Protein AF-0000000077071731 (afdb_homodimer)

InterPro domains:
  IPR011989 Armadillo-like helical [G3DSA:1.25.10.10] (1-127)
  IPR040017 Exportin-T [PTHR15952] (3-123)
  IPR045546 Exportin-T, C-terminal domain [PF19282] (3-121)

Secondary structure (DSSP, 8-state):
-HHHHHHHHHHHHHHHH-S-HHHHHHHHHHHHHHHHHHHHS-TT---HHHHHHHHHIIIIIHHHHHHGGGSTT--TTSHHHHHHHHHHHHHHHHHHHHHTHHHHHHIIIIIHHHTTS-HHHHHHHHH--/-HHHHHHHHHHHHHHHH-S-HHHHHHHHHHHHHHHHHHHHS-TT---HHHHHHHHHIIIIIHHHHHHGGGSTT--TTSHHHHHHHHHHHHHHHHHHHHHTHHHHHHIIIIIHHHHT--HHHHHHHHH--

Solvent-accessible surface area (backbone atoms only — not comparable to full-atom values)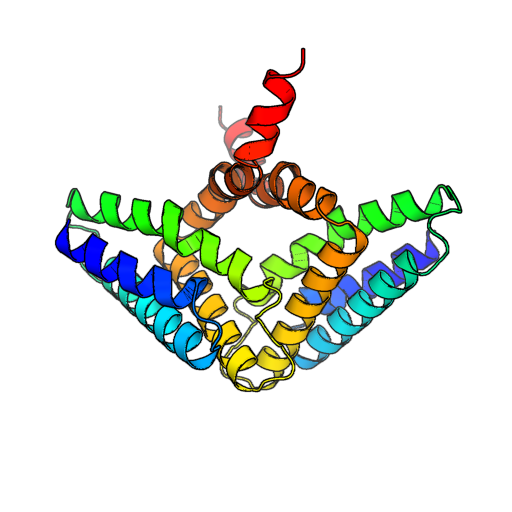: 13716 Å² total; per-residue (Å²): 110,69,64,57,48,51,56,50,46,53,38,52,44,39,38,62,67,49,71,47,40,61,56,22,25,55,27,35,44,52,50,32,52,52,55,55,53,57,56,66,44,67,73,77,61,76,51,74,64,58,55,54,50,52,47,43,40,62,70,55,53,51,55,46,64,63,47,40,70,62,34,89,68,49,47,82,88,39,73,47,34,42,57,23,50,50,28,43,44,51,30,52,43,46,48,36,67,67,46,37,68,58,39,54,37,42,45,10,66,50,47,33,38,55,72,36,56,46,74,60,55,64,50,49,67,62,52,79,105,110,69,66,57,48,51,54,49,47,53,38,52,44,39,38,65,67,48,72,45,39,61,57,22,24,54,26,35,44,51,50,32,52,52,54,55,52,58,57,64,44,66,71,77,62,78,51,74,64,57,54,54,49,51,47,42,40,61,70,54,53,51,54,46,62,65,48,41,68,62,34,89,66,50,46,82,88,40,74,46,33,43,57,23,51,51,28,43,45,51,31,51,41,46,47,37,68,69,46,36,69,58,39,50,37,42,44,8,69,49,46,29,41,57,71,36,57,46,74,59,56,65,51,50,68,63,51,79,107

Sequence (258 aa):
MEQVNSVLGSIVEGASASPDPSVKRICFMSLKKLVEGWSGQNVLLDYPSTSGFIDYVYKEILPICFIVPLQPTFDLNEGQAYLCLGEIVSLLKELVTQRGEEFLLYLQSQYLPSLMIPTDIGQVLIIDSMEQVNSVLGSIVEGASASPDPSVKRICFMSLKKLVEGWSGQNVLLDYPSTSGFIDYVYKEILPICFIVPLQPTFDLNEGQAYLCLGEIVSLLKELVTQRGEEFLLYLQSQYLPSLMIPTDIGQVLIIDS

Nearest PDB structures (foldseek):
  8e12-assembly1_B  TM=7.104E-01  e=1.042E+00  synthetic construct
  8e0o-assembly1_C  TM=6.399E-01  e=9.073E+00  synthetic construct
  6xns-assembly1_B  TM=5.449E-01  e=6.326E+00  synthetic construct
  6xr2-assembly1_C  TM=4.307E-01  e=9.552E+00  synthetic construct
  6xns-assembly1_B  TM=5.426E-01  e=7.796E+00  synthetic construct

Structure (mmCIF, N/CA/C/O backbone):
data_AF-0000000077071731-model_v1
#
loop_
_entity.id
_entity.type
_entity.pdbx_description
1 polymer Exportin-T
#
loop_
_atom_site.group_PDB
_atom_site.id
_atom_site.type_symbol
_atom_site.label_atom_id
_atom_site.label_alt_id
_atom_site.label_comp_id
_atom_site.label_asym_id
_atom_site.label_entit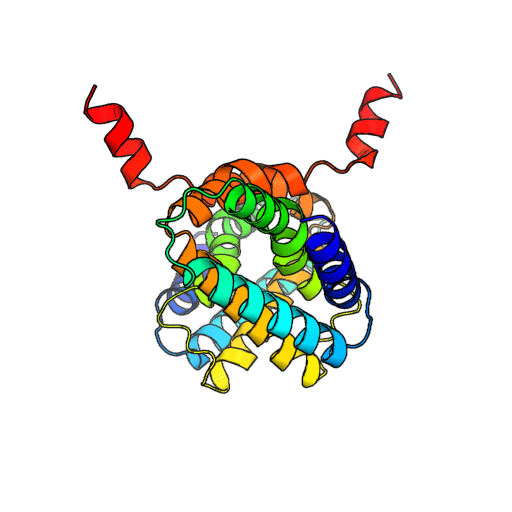y_id
_atom_site.label_seq_id
_atom_site.pdbx_PDB_ins_code
_atom_site.Cartn_x
_atom_site.Cartn_y
_atom_site.Cartn_z
_atom_site.occupancy
_atom_site.B_iso_or_equiv
_atom_site.auth_seq_id
_atom_site.auth_comp_id
_atom_site.auth_asym_id
_atom_site.auth_atom_id
_atom_site.pdbx_PDB_model_num
ATOM 1 N N . MET A 1 1 ? 10.875 27.547 4.477 1 58.56 1 MET A N 1
ATOM 2 C CA . MET A 1 1 ? 10.477 26.406 3.66 1 58.56 1 MET A CA 1
ATOM 3 C C . MET A 1 1 ? 11.664 25.5 3.375 1 58.56 1 MET A C 1
ATOM 5 O O . MET A 1 1 ? 11.547 24.266 3.443 1 58.56 1 MET A O 1
ATOM 9 N N . GLU A 1 2 ? 12.867 26.125 3.199 1 69.5 2 GLU A N 1
ATOM 10 C CA . GLU A 1 2 ? 14.07 25.375 2.869 1 69.5 2 GLU A CA 1
ATOM 11 C C . GLU A 1 2 ? 14.5 24.484 4.031 1 69.5 2 GLU A C 1
ATOM 13 O O . GLU A 1 2 ? 14.898 23.328 3.824 1 69.5 2 GLU A O 1
ATOM 18 N N . GLN A 1 3 ? 14.398 25.031 5.238 1 77 3 GLN A N 1
ATOM 19 C CA . GLN A 1 3 ? 14.797 24.25 6.395 1 77 3 GLN A CA 1
ATOM 20 C C . GLN A 1 3 ? 13.844 23.062 6.609 1 77 3 GLN A C 1
ATOM 22 O O . GLN A 1 3 ? 14.281 21.969 6.945 1 77 3 GLN A O 1
ATOM 27 N N . VAL A 1 4 ? 12.648 23.359 6.355 1 78.5 4 VAL A N 1
ATOM 28 C CA . VAL A 1 4 ? 11.648 22.312 6.504 1 78.5 4 VAL A CA 1
ATOM 29 C C . VAL A 1 4 ? 11.914 21.203 5.492 1 78.5 4 VAL A C 1
ATOM 31 O O . VAL A 1 4 ? 11.844 20.016 5.824 1 78.5 4 VAL A O 1
ATOM 34 N N . ASN A 1 5 ? 12.414 21.562 4.371 1 84 5 ASN A N 1
ATOM 35 C CA . ASN A 1 5 ? 12.695 20.594 3.314 1 84 5 ASN A CA 1
ATOM 36 C C . ASN A 1 5 ? 13.898 19.719 3.656 1 84 5 ASN A C 1
ATOM 38 O O . ASN A 1 5 ? 13.945 18.547 3.295 1 84 5 ASN A O 1
ATOM 42 N N . SER A 1 6 ? 14.836 20.453 4.316 1 87.81 6 SER A N 1
ATOM 43 C CA . SER A 1 6 ? 16 19.672 4.723 1 87.81 6 SER A CA 1
ATOM 44 C C . SER A 1 6 ? 15.641 18.625 5.754 1 87.81 6 SER A C 1
ATOM 46 O O . SER A 1 6 ? 16.109 17.484 5.68 1 87.81 6 SER A O 1
ATOM 48 N N . VAL A 1 7 ? 14.867 18.984 6.711 1 88.69 7 VAL A N 1
ATOM 49 C CA . VAL A 1 7 ? 14.43 18.062 7.746 1 88.69 7 VAL A CA 1
ATOM 50 C C . VAL A 1 7 ? 13.609 16.938 7.117 1 88.69 7 VAL A C 1
ATOM 52 O O . VAL A 1 7 ? 13.859 15.758 7.379 1 88.69 7 VAL A O 1
ATOM 55 N N . LEU A 1 8 ? 12.734 17.312 6.25 1 92.38 8 LEU A N 1
ATOM 56 C CA . LEU A 1 8 ? 11.906 16.344 5.555 1 92.38 8 LEU A CA 1
ATOM 57 C C . LEU A 1 8 ? 12.766 15.398 4.711 1 92.38 8 LEU A C 1
ATOM 59 O O . LEU A 1 8 ? 12.492 14.203 4.641 1 92.38 8 LEU A O 1
ATOM 63 N N . GLY A 1 9 ? 13.742 15.969 4.145 1 94.25 9 GLY A N 1
ATOM 64 C CA . GLY A 1 9 ? 14.664 15.18 3.354 1 94.25 9 GLY A CA 1
ATOM 65 C C . GLY A 1 9 ? 15.352 14.094 4.156 1 94.25 9 GLY A C 1
ATOM 66 O O . GLY A 1 9 ? 15.492 12.961 3.688 1 94.25 9 GLY A O 1
ATOM 67 N N . SER A 1 10 ? 15.789 14.469 5.305 1 94.25 10 SER A N 1
ATOM 68 C CA . SER A 1 10 ? 16.453 13.5 6.176 1 94.25 10 SER A CA 1
ATOM 69 C C . SER A 1 10 ? 15.492 12.398 6.613 1 94.25 10 SER A C 1
ATOM 71 O O . SER A 1 10 ? 15.859 11.227 6.672 1 94.25 10 SER A O 1
ATOM 73 N N . ILE A 1 11 ? 14.289 12.719 6.93 1 96.56 11 ILE A N 1
ATOM 74 C CA . ILE A 1 11 ? 13.289 11.75 7.355 1 96.56 11 ILE A CA 1
ATOM 75 C C . ILE A 1 11 ? 12.969 10.789 6.207 1 96.56 11 ILE A C 1
ATOM 77 O O . ILE A 1 11 ? 12.922 9.578 6.402 1 96.56 11 ILE A O 1
ATOM 81 N N . VAL A 1 12 ? 12.789 11.352 5.023 1 96.12 12 VAL A N 1
ATOM 82 C CA . VAL A 1 12 ? 12.5 10.562 3.834 1 96.12 12 VAL A CA 1
ATOM 83 C C . VAL A 1 12 ? 13.664 9.625 3.541 1 96.12 12 VAL A C 1
ATOM 85 O O . VAL A 1 12 ? 13.461 8.453 3.205 1 96.12 12 VAL A O 1
ATOM 88 N N . GLU A 1 13 ? 14.859 10.094 3.74 1 95.31 13 GLU A N 1
ATOM 89 C CA . GLU A 1 13 ? 16.047 9.258 3.557 1 95.31 13 GLU A CA 1
ATOM 90 C C . GLU A 1 13 ? 16.062 8.102 4.547 1 95.31 13 GLU A C 1
ATOM 92 O O . GLU A 1 13 ? 16.359 6.965 4.172 1 95.31 13 GLU A O 1
ATOM 97 N N . GLY A 1 14 ? 15.805 8.328 5.684 1 96.25 14 GLY A N 1
ATOM 98 C CA . GLY A 1 14 ? 15.734 7.277 6.691 1 96.25 14 GLY A CA 1
ATOM 99 C C . GLY A 1 14 ? 14.664 6.242 6.395 1 96.25 14 GLY A C 1
ATOM 100 O O . GLY A 1 14 ? 14.906 5.039 6.547 1 96.25 14 GLY A O 1
ATOM 101 N N . ALA A 1 15 ? 13.531 6.676 5.914 1 96.44 15 ALA A N 1
ATOM 102 C CA . ALA A 1 15 ? 12.398 5.809 5.605 1 96.44 15 ALA A CA 1
ATOM 103 C C . ALA A 1 15 ? 12.695 4.93 4.395 1 96.44 15 ALA A C 1
ATOM 105 O O . ALA A 1 15 ? 12.281 3.768 4.344 1 96.44 15 ALA A O 1
ATOM 106 N N . SER A 1 16 ? 13.422 5.402 3.469 1 93.69 16 SER A N 1
ATOM 107 C CA . SER A 1 16 ? 13.594 4.711 2.193 1 93.69 16 SER A CA 1
ATOM 108 C C . SER A 1 16 ? 14.922 3.967 2.141 1 93.69 16 SER A C 1
ATOM 110 O O . SER A 1 16 ? 15.023 2.904 1.521 1 93.69 16 SER A O 1
ATOM 112 N N . ALA A 1 17 ? 15.922 4.488 2.801 1 93.12 17 ALA A N 1
ATOM 113 C CA . ALA A 1 17 ? 17.266 3.963 2.574 1 93.12 17 ALA A CA 1
ATOM 114 C C . ALA A 1 17 ? 17.719 3.088 3.74 1 93.12 17 ALA A C 1
ATOM 116 O O . ALA A 1 17 ? 18.609 2.254 3.59 1 93.12 17 ALA A O 1
ATOM 117 N N . SER A 1 18 ? 17.125 3.215 4.828 1 95.5 18 SER A N 1
ATOM 118 C CA . SER A 1 18 ? 17.547 2.418 5.98 1 95.5 18 SER A CA 1
ATOM 119 C C . SER A 1 18 ? 17.156 0.954 5.805 1 95.5 18 SER A C 1
ATOM 121 O O . SER A 1 18 ? 16.031 0.646 5.387 1 95.5 18 SER A O 1
ATOM 123 N N . PRO A 1 19 ? 18.078 0.026 6.148 1 92.25 19 PRO A N 1
ATOM 124 C CA . PRO A 1 19 ? 17.719 -1.395 6.133 1 92.25 19 PRO A CA 1
ATOM 125 C C . PRO A 1 19 ? 16.969 -1.83 7.395 1 92.25 19 PRO A C 1
ATOM 127 O O . PRO A 1 19 ? 16.406 -2.92 7.434 1 92.25 19 PRO A O 1
ATOM 130 N N . ASP A 1 20 ? 16.953 -1.094 8.359 1 94.75 20 ASP A N 1
ATOM 131 C CA . ASP A 1 20 ? 16.344 -1.411 9.648 1 94.75 20 ASP A CA 1
ATOM 132 C C . ASP A 1 20 ? 14.883 -0.959 9.703 1 94.75 20 ASP A C 1
ATOM 134 O O . ASP A 1 20 ? 14.602 0.24 9.711 1 94.75 20 ASP A O 1
ATOM 138 N N . PRO A 1 21 ? 14 -1.939 9.844 1 94.88 21 PRO A N 1
ATOM 139 C CA . PRO A 1 21 ? 12.578 -1.587 9.852 1 94.88 21 PRO A CA 1
ATOM 140 C C . PRO A 1 21 ? 12.195 -0.728 11.055 1 94.88 21 PRO A C 1
ATOM 142 O O . PRO A 1 21 ? 11.219 0.02 11 1 94.88 21 PRO A O 1
ATOM 145 N N . SER A 1 22 ? 12.938 -0.818 12.117 1 95.94 22 SER A N 1
ATOM 146 C CA . SER A 1 22 ? 12.648 0.016 13.281 1 95.94 22 SER A CA 1
ATOM 147 C C . SER A 1 22 ? 12.883 1.491 12.977 1 95.94 22 SER A C 1
ATOM 149 O O . SER A 1 22 ? 12.125 2.352 13.43 1 95.94 22 SER A O 1
ATOM 151 N N . VAL A 1 23 ? 14.008 1.76 12.266 1 95.5 23 VAL A N 1
ATOM 152 C CA . VAL A 1 23 ? 14.32 3.129 11.867 1 95.5 23 VAL A CA 1
ATOM 153 C C . VAL A 1 23 ? 13.258 3.635 10.891 1 95.5 23 VAL A C 1
ATOM 155 O O . VAL A 1 23 ? 12.766 4.758 11.023 1 95.5 23 VAL A O 1
ATOM 158 N N . LYS A 1 24 ? 12.836 2.781 9.922 1 97.12 24 LYS A N 1
ATOM 159 C CA . LYS A 1 24 ? 11.797 3.148 8.969 1 97.12 24 LYS A CA 1
ATOM 160 C C . LYS A 1 24 ? 10.484 3.482 9.68 1 97.12 24 LYS A C 1
ATOM 162 O O . LYS A 1 24 ? 9.836 4.48 9.367 1 97.12 24 LYS A O 1
ATOM 167 N N . ARG A 1 25 ? 10.219 2.689 10.633 1 96.75 25 ARG A N 1
ATOM 168 C CA . ARG A 1 25 ? 8.984 2.891 11.391 1 96.75 25 ARG A CA 1
ATOM 169 C C . ARG A 1 25 ? 8.938 4.285 12.008 1 96.75 25 ARG A C 1
ATOM 171 O O . ARG A 1 25 ? 7.941 4.992 11.883 1 96.75 25 ARG A O 1
ATOM 178 N N . ILE A 1 26 ? 10 4.699 12.68 1 97.56 26 ILE A N 1
ATOM 179 C CA . ILE A 1 26 ? 10.055 5.988 13.367 1 97.56 26 ILE A CA 1
ATOM 180 C C . ILE A 1 26 ? 9.977 7.121 12.352 1 97.56 26 ILE A C 1
ATOM 182 O O . ILE A 1 26 ? 9.344 8.148 12.602 1 97.56 26 ILE A O 1
ATOM 186 N N . CYS A 1 27 ? 10.586 6.879 11.18 1 97.5 27 CYS A N 1
ATOM 187 C CA . CYS A 1 27 ? 10.547 7.891 10.133 1 97.5 27 CYS A CA 1
ATOM 188 C C . CYS A 1 27 ? 9.133 8.047 9.586 1 97.5 27 CYS A C 1
ATOM 190 O O . CYS A 1 27 ? 8.633 9.172 9.445 1 97.5 27 CYS A O 1
ATOM 192 N N . PHE A 1 28 ? 8.391 7.008 9.352 1 97.69 28 PHE A N 1
ATOM 193 C CA . PHE A 1 28 ? 7.016 7.09 8.867 1 97.69 28 PHE A CA 1
ATOM 194 C C . PHE A 1 28 ? 6.098 7.672 9.938 1 97.69 28 PHE A C 1
ATOM 196 O O . PHE A 1 28 ? 5.188 8.445 9.625 1 97.69 28 PHE A O 1
ATOM 203 N N . MET A 1 29 ? 6.359 7.262 11.109 1 97.19 29 MET A N 1
ATOM 204 C CA . MET A 1 29 ? 5.613 7.863 12.211 1 97.19 29 MET A CA 1
ATOM 205 C C . MET A 1 29 ? 5.797 9.375 12.234 1 97.19 29 MET A C 1
ATOM 207 O O . MET A 1 29 ? 4.828 10.117 12.406 1 97.19 29 MET A O 1
ATOM 211 N N . SER A 1 30 ? 7.02 9.836 12.133 1 96.44 30 SER A N 1
ATOM 212 C CA . SER A 1 30 ? 7.324 11.258 12.109 1 96.44 30 SER A CA 1
ATOM 213 C C . SER A 1 30 ? 6.633 11.961 10.945 1 96.44 30 SER A C 1
ATOM 215 O O . SER A 1 30 ? 6.09 13.055 11.109 1 96.44 30 SER A O 1
ATOM 217 N N . LEU A 1 31 ? 6.629 11.359 9.781 1 95.69 31 LEU A N 1
ATOM 218 C CA . LEU A 1 31 ? 5.957 11.914 8.617 1 95.69 31 LEU A CA 1
ATOM 219 C C . LEU A 1 31 ? 4.453 12.016 8.844 1 95.69 31 LEU A C 1
ATOM 221 O O . LEU A 1 31 ? 3.83 13.008 8.469 1 95.69 31 LEU A O 1
ATOM 225 N N . LYS A 1 32 ? 3.934 11.023 9.445 1 95.19 32 LYS A N 1
ATOM 226 C CA . LYS A 1 32 ? 2.508 11.055 9.766 1 95.19 32 LYS A CA 1
ATOM 227 C C . LYS A 1 32 ? 2.172 12.25 10.656 1 95.19 32 LYS A C 1
ATOM 229 O O . LYS A 1 32 ? 1.2 12.961 10.406 1 95.19 32 LYS A O 1
ATOM 234 N N . LYS A 1 33 ? 2.961 12.43 11.648 1 93.38 33 LYS A N 1
ATOM 235 C CA . LYS A 1 33 ? 2.742 13.539 12.578 1 93.38 33 LYS A CA 1
ATOM 236 C C . LYS A 1 33 ? 2.85 14.883 11.859 1 93.38 33 LYS A C 1
ATOM 238 O O . LYS A 1 33 ? 2.111 15.82 12.172 1 93.38 33 LYS A O 1
ATOM 243 N N . LEU A 1 34 ? 3.742 14.977 10.953 1 90.31 34 LEU A N 1
ATOM 244 C CA . LEU A 1 34 ? 3.896 16.203 10.188 1 90.31 34 LEU A CA 1
ATOM 245 C C . LEU A 1 34 ? 2.682 16.453 9.297 1 90.31 34 LEU A C 1
ATOM 247 O O . LEU A 1 34 ? 2.205 17.578 9.188 1 90.31 34 LEU A O 1
ATOM 251 N N . VAL A 1 35 ? 2.166 15.406 8.742 1 89.81 35 VAL A N 1
ATOM 252 C CA . VAL A 1 35 ? 0.978 15.508 7.906 1 89.81 35 VAL A CA 1
ATOM 253 C C . VAL A 1 35 ? -0.23 15.883 8.758 1 89.81 35 VAL A C 1
ATOM 255 O O . VAL A 1 35 ? -1.052 16.719 8.359 1 89.81 35 VAL A O 1
ATOM 258 N N . GLU A 1 36 ? -0.325 15.258 9.898 1 88 36 GLU A N 1
ATOM 259 C CA . GLU A 1 36 ? -1.397 15.578 10.836 1 88 36 GLU A CA 1
ATOM 260 C C . GLU A 1 36 ? -1.377 17.047 11.227 1 88 36 GLU A C 1
ATOM 262 O O . GLU A 1 36 ? -2.43 17.688 11.328 1 88 36 GLU A O 1
ATOM 267 N N . GLY A 1 37 ? -0.281 17.625 11.531 1 82.19 37 GLY A N 1
ATOM 268 C CA . GLY A 1 37 ? -0.107 19.016 11.945 1 82.19 37 GLY A CA 1
ATOM 269 C C . GLY A 1 37 ? -0.336 20 10.828 1 82.19 37 GLY A C 1
ATOM 270 O O . GLY A 1 37 ? -0.666 21.156 11.078 1 82.19 37 GLY A O 1
ATOM 271 N N . TRP A 1 38 ? -0.037 19.531 9.742 1 75.81 38 TRP A N 1
ATOM 272 C CA . TRP A 1 38 ? -0.19 20.422 8.586 1 75.81 38 TRP A CA 1
ATOM 273 C C . TRP A 1 38 ? -1.656 20.766 8.367 1 75.81 38 TRP A C 1
ATOM 275 O O . TRP A 1 38 ? -1.98 21.906 8.016 1 75.81 38 TRP A O 1
ATOM 285 N N . SER A 1 39 ? -2.486 19.75 8.445 1 66.44 39 SER A N 1
ATOM 286 C CA . SER A 1 39 ? -3.916 19.984 8.273 1 66.44 39 SER A CA 1
ATOM 287 C C . SER A 1 39 ? -4.48 20.828 9.406 1 66.44 39 SER A C 1
ATOM 289 O O . SER A 1 39 ? -5.488 21.516 9.227 1 66.44 39 SER A O 1
ATOM 291 N N . GLY A 1 40 ? -4.16 20.469 10.594 1 58.19 40 GLY A N 1
ATOM 292 C CA . GLY A 1 40 ? -4.688 21.188 11.742 1 58.19 40 GLY A CA 1
ATOM 293 C C . GLY A 1 40 ? -4.438 22.688 11.68 1 58.19 40 GLY A C 1
ATOM 294 O O . GLY A 1 40 ? -5.098 23.453 12.375 1 58.19 40 GLY A O 1
ATOM 295 N N . GLN A 1 41 ? -3.299 22.969 11.25 1 53.75 41 GLN A N 1
ATOM 296 C CA . GLN A 1 41 ? -3.246 24.422 11.141 1 53.75 41 GLN A CA 1
ATOM 297 C C . GLN A 1 41 ? -4.336 24.953 10.203 1 53.75 41 GLN A C 1
ATOM 299 O O . GLN A 1 41 ? -4.672 24.297 9.211 1 53.75 41 GLN A O 1
ATOM 304 N N . ASN A 1 42 ? -5.277 25.828 10.711 1 48.16 42 ASN A N 1
ATOM 305 C CA . ASN A 1 42 ? -6.344 26.516 9.992 1 48.16 42 ASN A CA 1
ATOM 306 C C . ASN A 1 42 ? -6.051 26.609 8.5 1 48.16 42 ASN A C 1
ATOM 308 O O . ASN A 1 42 ? -5.062 27.219 8.086 1 48.16 42 ASN A O 1
ATOM 312 N N . VAL A 1 43 ? -6.359 25.578 7.73 1 46.41 43 VAL A N 1
ATOM 313 C CA . VAL A 1 43 ? -6.539 25.594 6.285 1 46.41 43 VAL A CA 1
ATOM 314 C C . VAL A 1 43 ? -6.848 27.016 5.824 1 46.41 43 VAL A C 1
ATOM 316 O O . VAL A 1 43 ? -6.922 27.297 4.621 1 46.41 43 VAL A O 1
ATOM 319 N N . LEU A 1 44 ? -7.512 27.75 6.645 1 39.66 44 LEU A N 1
ATOM 320 C CA . LEU A 1 44 ? -7.844 29.094 6.211 1 39.66 44 LEU A CA 1
ATOM 321 C C . LEU A 1 44 ? -6.598 29.828 5.734 1 39.66 44 LEU A C 1
ATOM 323 O O . LEU A 1 44 ? -6.691 30.938 5.199 1 39.66 44 LEU A O 1
ATOM 327 N N . LEU A 1 45 ? -5.41 29.625 6.395 1 39.06 45 LEU A N 1
ATOM 328 C CA . LEU A 1 45 ? -4.41 30.531 5.84 1 39.06 45 LEU A CA 1
ATOM 329 C C . LEU A 1 45 ? -3.887 30.016 4.504 1 39.06 45 LEU A C 1
ATOM 331 O O . LEU A 1 45 ? -3.516 28.844 4.395 1 39.06 45 LEU A O 1
ATOM 335 N N . ASP A 1 46 ? -4.355 30.359 3.479 1 42.19 46 ASP A N 1
ATOM 336 C CA . ASP A 1 46 ? -3.957 30.5 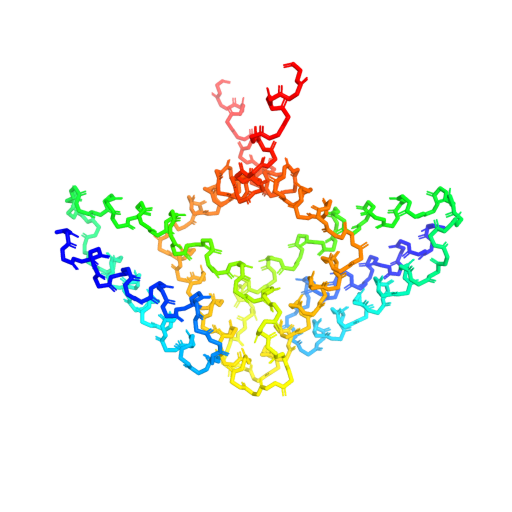2.082 1 42.19 46 ASP A CA 1
ATOM 337 C C . ASP A 1 46 ? -2.443 30.375 1.928 1 42.19 46 ASP A C 1
ATOM 339 O O . ASP A 1 46 ? -1.87 30.859 0.95 1 42.19 46 ASP A O 1
ATOM 343 N N . TYR A 1 47 ? -1.711 30.172 3.08 1 43.12 47 TYR A N 1
ATOM 344 C CA . TYR A 1 47 ? -0.302 30.516 2.914 1 43.12 47 TYR A CA 1
ATOM 345 C C . TYR A 1 47 ? 0.344 29.641 1.845 1 43.12 47 TYR A C 1
ATOM 347 O O . TYR A 1 47 ? 0.02 28.453 1.722 1 43.12 47 TYR A O 1
ATOM 355 N N . PRO A 1 48 ? 0.933 30.25 0.853 1 46.75 48 PRO A N 1
ATOM 356 C CA . PRO A 1 48 ? 1.82 29.719 -0.18 1 46.75 48 PRO A CA 1
ATOM 357 C C . PRO A 1 48 ? 2.57 28.469 0.282 1 46.75 48 PRO A C 1
ATOM 359 O O . PRO A 1 48 ? 2.998 27.656 -0.545 1 46.75 48 PRO A O 1
ATOM 362 N N . SER A 1 49 ? 2.789 28.359 1.674 1 51.56 49 SER A N 1
ATOM 363 C CA . SER A 1 49 ? 3.639 27.344 2.283 1 51.56 49 SER A CA 1
ATOM 364 C C . SER A 1 49 ? 2.963 25.969 2.262 1 51.56 49 SER A C 1
ATOM 366 O O . SER A 1 49 ? 3.637 24.953 2.182 1 51.56 49 SER A O 1
ATOM 368 N N . THR A 1 50 ? 1.566 25.922 2.186 1 60.88 50 THR A N 1
ATOM 369 C CA . THR A 1 50 ? 0.806 24.672 2.203 1 60.88 50 THR A CA 1
ATOM 370 C C . THR A 1 50 ? 0.971 23.922 0.884 1 60.88 50 THR A C 1
ATOM 372 O O . THR A 1 50 ? 1.078 22.703 0.873 1 60.88 50 THR A O 1
ATOM 375 N N . SER A 1 51 ? 1.249 24.828 -0.122 1 71.56 51 SER A N 1
ATOM 376 C CA . SER A 1 51 ? 1.383 24.219 -1.446 1 71.56 51 SER A CA 1
ATOM 377 C C . SER A 1 51 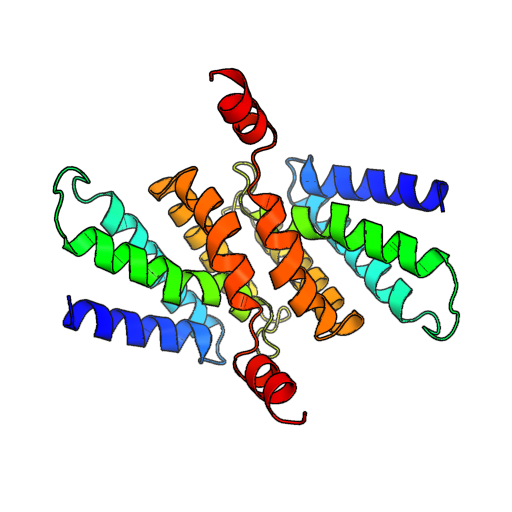? 2.695 23.453 -1.575 1 71.56 51 SER A C 1
ATOM 379 O O . SER A 1 51 ? 2.725 22.359 -2.133 1 71.56 51 SER A O 1
ATOM 381 N N . GLY A 1 52 ? 3.656 24.141 -0.967 1 76.5 52 GLY A N 1
ATOM 382 C CA . GLY A 1 52 ? 4.953 23.484 -1.054 1 76.5 52 GLY A CA 1
ATOM 383 C C . GLY A 1 52 ? 5 22.156 -0.326 1 76.5 52 GLY A C 1
ATOM 384 O O . GLY A 1 52 ? 5.59 21.188 -0.82 1 76.5 52 GLY A O 1
ATOM 385 N N . PHE A 1 53 ? 4.285 22.125 0.832 1 83.31 53 PHE A N 1
ATOM 386 C CA . PHE A 1 53 ? 4.293 20.891 1.612 1 83.31 53 PHE A CA 1
ATOM 387 C C . PHE A 1 53 ? 3.502 19.797 0.902 1 83.31 53 PHE A C 1
ATOM 389 O O . PHE A 1 53 ? 3.939 18.656 0.847 1 83.31 53 PHE A O 1
ATOM 396 N N . ILE A 1 54 ? 2.428 20.25 0.408 1 81.88 54 ILE A N 1
ATOM 397 C CA . ILE A 1 54 ? 1.594 19.281 -0.301 1 81.88 54 ILE A CA 1
ATOM 398 C C . ILE A 1 54 ? 2.354 18.734 -1.504 1 81.88 54 ILE A C 1
ATOM 400 O O . ILE A 1 54 ? 2.303 17.531 -1.779 1 81.88 54 ILE A O 1
ATOM 404 N N . ASP A 1 55 ? 3.062 19.594 -2.08 1 81.88 55 ASP A N 1
ATOM 405 C CA . ASP A 1 55 ? 3.887 19.156 -3.201 1 81.88 55 ASP A CA 1
ATOM 406 C C . ASP A 1 55 ? 4.941 18.156 -2.742 1 81.88 55 ASP A C 1
ATOM 408 O O . ASP A 1 55 ? 5.211 17.172 -3.436 1 81.88 55 ASP A O 1
ATOM 412 N N . TYR A 1 56 ? 5.496 18.438 -1.725 1 85.75 56 TYR A N 1
ATOM 413 C CA . TYR A 1 56 ? 6.516 17.547 -1.196 1 85.75 56 TYR A CA 1
ATOM 414 C C . TYR A 1 56 ? 5.918 16.188 -0.828 1 85.75 56 TYR A C 1
ATOM 416 O O . TYR A 1 56 ? 6.535 15.148 -1.058 1 85.75 56 TYR A O 1
ATOM 424 N N . VAL A 1 57 ? 4.746 16.188 -0.237 1 88.44 57 VAL A N 1
ATOM 425 C CA . VAL A 1 57 ? 4.051 14.961 0.14 1 88.44 57 VAL A CA 1
ATOM 426 C C . VAL A 1 57 ? 3.816 14.094 -1.099 1 88.44 57 VAL A C 1
ATOM 428 O O . VAL A 1 57 ? 4.109 12.898 -1.094 1 88.44 57 VAL A O 1
ATOM 431 N N . TYR A 1 58 ? 3.438 14.719 -2.125 1 85.25 58 TYR A N 1
ATOM 432 C CA . TYR A 1 58 ? 3.08 13.977 -3.33 1 85.25 58 TYR A CA 1
ATOM 433 C C . TYR A 1 58 ? 4.324 13.539 -4.09 1 85.25 58 TYR A C 1
ATOM 435 O O . TYR A 1 58 ? 4.359 12.438 -4.648 1 85.25 58 TYR A O 1
ATOM 443 N N . LYS A 1 59 ? 5.336 14.289 -4.02 1 83.94 59 LYS A N 1
ATOM 444 C CA . LYS A 1 59 ? 6.504 14.023 -4.852 1 83.94 59 LYS A CA 1
ATOM 445 C C . LYS A 1 59 ? 7.492 13.109 -4.137 1 83.94 59 LYS A C 1
ATOM 447 O O . LYS A 1 59 ? 8.18 12.305 -4.773 1 83.94 59 LYS A O 1
ATOM 452 N N . GLU A 1 60 ? 7.5 13.234 -2.834 1 86 60 GLU A N 1
ATOM 453 C CA . GLU A 1 60 ? 8.562 12.539 -2.107 1 86 60 GLU A CA 1
ATOM 454 C C . GLU A 1 60 ? 7.984 11.539 -1.114 1 86 60 GLU A C 1
ATOM 456 O O . GLU A 1 60 ? 8.398 10.375 -1.086 1 86 60 GLU A O 1
ATOM 461 N N . ILE A 1 61 ? 7 11.906 -0.365 1 91.5 61 ILE A N 1
ATOM 462 C CA . ILE A 1 61 ? 6.523 11.094 0.752 1 91.5 61 ILE A CA 1
ATOM 463 C C . ILE A 1 61 ? 5.633 9.969 0.23 1 91.5 61 ILE A C 1
ATOM 465 O O . ILE A 1 61 ? 5.812 8.805 0.602 1 91.5 61 ILE A O 1
ATOM 469 N N . LEU A 1 62 ? 4.758 10.273 -0.664 1 89.19 62 LEU A N 1
ATOM 470 C CA . LEU A 1 62 ? 3.775 9.312 -1.159 1 89.19 62 LEU A CA 1
ATOM 471 C C . LEU A 1 62 ? 4.461 8.156 -1.874 1 89.19 62 LEU A C 1
ATOM 473 O O . LEU A 1 62 ? 4.148 6.988 -1.615 1 89.19 62 LEU A O 1
ATOM 477 N N . PRO A 1 63 ? 5.484 8.359 -2.682 1 85.94 63 PRO A N 1
ATOM 478 C CA . PRO A 1 63 ? 6.137 7.258 -3.387 1 85.94 63 PRO A CA 1
ATOM 479 C C . PRO A 1 63 ? 6.793 6.258 -2.438 1 85.94 63 PRO A C 1
ATOM 481 O O . PRO A 1 63 ? 6.77 5.051 -2.693 1 85.94 63 PRO A O 1
ATOM 484 N N . ILE A 1 64 ? 7.316 6.691 -1.393 1 90.75 64 ILE A N 1
ATOM 485 C CA . ILE A 1 64 ? 8.062 5.793 -0.519 1 90.75 64 ILE A CA 1
ATOM 486 C C . ILE A 1 64 ? 7.094 4.895 0.246 1 90.75 64 ILE A C 1
ATOM 488 O O . ILE A 1 64 ? 7.457 3.795 0.671 1 90.75 64 ILE A O 1
ATOM 492 N N . CYS A 1 65 ? 5.805 5.316 0.377 1 91.94 65 CYS A N 1
ATOM 493 C CA . CYS A 1 65 ? 4.789 4.504 1.035 1 91.94 65 CYS A CA 1
ATOM 494 C C . CYS A 1 65 ? 4.48 3.254 0.221 1 91.94 65 CYS A C 1
ATOM 496 O O . CYS A 1 65 ? 4.039 2.242 0.771 1 91.94 65 CYS A O 1
ATOM 498 N N . PHE A 1 66 ? 4.758 3.27 -1.011 1 87.06 66 PHE A N 1
ATOM 499 C CA . PHE A 1 66 ? 4.445 2.145 -1.883 1 87.06 66 PHE A CA 1
ATOM 500 C C . PHE A 1 66 ? 5.699 1.332 -2.188 1 87.06 66 PHE A C 1
ATOM 502 O O . PHE A 1 66 ? 5.625 0.122 -2.406 1 87.06 66 PHE A O 1
ATOM 509 N N . ILE A 1 67 ? 6.84 1.948 -2.225 1 86.5 67 ILE A N 1
ATOM 510 C CA . ILE A 1 67 ? 8.078 1.304 -2.652 1 86.5 67 ILE A CA 1
ATOM 511 C C . ILE A 1 67 ? 8.703 0.562 -1.475 1 86.5 67 ILE A C 1
ATOM 513 O O . ILE A 1 67 ? 9.18 -0.567 -1.626 1 86.5 67 ILE A O 1
ATOM 517 N N . VAL A 1 68 ? 8.664 1.063 -0.324 1 92.56 68 VAL A N 1
ATOM 518 C CA . VAL A 1 68 ? 9.391 0.55 0.831 1 92.56 68 VAL A CA 1
ATOM 519 C C . VAL A 1 68 ? 8.898 -0.854 1.173 1 92.56 68 VAL A C 1
ATOM 521 O O . VAL A 1 68 ? 9.703 -1.773 1.356 1 92.56 68 VAL A O 1
ATOM 524 N N . PRO A 1 69 ? 7.562 -1.04 1.269 1 92.75 69 PRO A N 1
ATOM 525 C CA . PRO A 1 69 ? 7.078 -2.373 1.637 1 92.75 69 PRO A CA 1
ATOM 526 C C . PRO A 1 69 ? 7.434 -3.438 0.599 1 92.75 69 PRO A C 1
ATOM 528 O O . PRO A 1 69 ? 7.344 -4.633 0.882 1 92.75 69 PRO A O 1
ATOM 531 N N . LEU A 1 70 ? 7.785 -3.037 -0.55 1 88.19 70 LEU A N 1
ATOM 532 C CA . LEU A 1 70 ? 8.055 -3.975 -1.635 1 88.19 70 LEU A CA 1
ATOM 533 C C . LEU A 1 70 ? 9.555 -4.195 -1.803 1 88.19 70 LEU A C 1
ATOM 535 O O . LEU A 1 70 ? 9.977 -5.016 -2.619 1 88.19 70 LEU A O 1
ATOM 539 N N . GLN A 1 71 ? 10.359 -3.574 -1.053 1 89.25 71 GLN A N 1
ATOM 540 C CA . GLN A 1 71 ? 11.812 -3.693 -1.165 1 89.25 71 GLN A CA 1
ATOM 541 C C . GLN A 1 71 ? 12.297 -5.043 -0.646 1 89.25 71 GLN A C 1
ATOM 543 O O . GLN A 1 71 ? 11.711 -5.605 0.28 1 89.25 71 GLN A O 1
ATOM 548 N N . PRO A 1 72 ? 13.398 -5.547 -1.222 1 88 72 PRO A N 1
ATOM 549 C CA . PRO A 1 72 ? 13.977 -6.805 -0.745 1 88 72 PRO A CA 1
ATOM 550 C C . PRO A 1 72 ? 14.414 -6.738 0.718 1 88 72 PRO A C 1
ATOM 552 O O . PRO A 1 72 ? 14.438 -7.762 1.405 1 88 72 PRO A O 1
ATOM 555 N N . THR A 1 73 ? 14.711 -5.527 1.184 1 89.19 73 THR A N 1
ATOM 556 C CA . THR A 1 73 ? 15.203 -5.367 2.549 1 89.19 73 THR A CA 1
ATOM 557 C C . THR A 1 73 ? 14.039 -5.352 3.539 1 89.19 73 THR A C 1
ATOM 559 O O . THR A 1 73 ? 14.25 -5.457 4.75 1 89.19 73 THR A O 1
ATOM 562 N N . PHE A 1 74 ? 12.867 -5.301 3.053 1 93 74 PHE A N 1
ATOM 563 C CA . PHE A 1 74 ? 11.695 -5.34 3.916 1 93 74 PHE A CA 1
ATOM 564 C C . PHE A 1 74 ? 11.289 -6.777 4.215 1 93 74 PHE A C 1
ATOM 566 O O . PHE A 1 74 ? 10.562 -7.398 3.438 1 93 74 PHE A O 1
ATOM 573 N N . ASP A 1 75 ? 11.758 -7.254 5.375 1 92.56 75 ASP A N 1
ATOM 574 C CA . ASP A 1 75 ? 11.594 -8.656 5.742 1 92.56 75 ASP A CA 1
ATOM 575 C C . ASP A 1 75 ? 10.375 -8.852 6.637 1 92.56 75 ASP A C 1
ATOM 577 O O . ASP A 1 75 ? 10.383 -8.461 7.809 1 92.56 75 ASP A O 1
ATOM 581 N N . LEU A 1 76 ? 9.352 -9.508 6.098 1 89.56 76 LEU A N 1
ATOM 582 C CA . LEU A 1 76 ? 8.078 -9.711 6.789 1 89.56 76 LEU A CA 1
ATOM 583 C C . LEU A 1 76 ? 8.203 -10.812 7.84 1 89.56 76 LEU A C 1
ATOM 585 O O . LEU A 1 76 ? 7.258 -11.07 8.586 1 89.56 76 LEU A O 1
ATOM 589 N N . ASN A 1 77 ? 9.336 -11.375 7.949 1 90 77 ASN A N 1
ATOM 590 C CA . ASN A 1 77 ? 9.57 -12.367 8.992 1 90 77 ASN A CA 1
ATOM 591 C C . ASN A 1 77 ? 10.016 -11.711 10.297 1 90 77 ASN A C 1
ATOM 593 O O . ASN A 1 77 ? 10.094 -12.375 11.336 1 90 77 ASN A O 1
ATOM 597 N N . GLU A 1 78 ? 10.242 -10.422 10.242 1 88 78 GLU A N 1
ATOM 598 C CA . GLU A 1 78 ? 10.633 -9.664 11.43 1 88 78 GLU A CA 1
ATOM 599 C C . GLU A 1 78 ? 9.453 -8.867 11.984 1 88 78 GLU A C 1
ATOM 601 O O . GLU A 1 78 ? 8.75 -8.188 11.234 1 88 78 GLU A O 1
ATOM 606 N N . GLY A 1 79 ? 9.297 -8.859 13.328 1 87.94 79 GLY A N 1
ATOM 607 C CA . GLY A 1 79 ? 8.195 -8.164 13.977 1 87.94 79 GLY A CA 1
ATOM 608 C C . GLY A 1 79 ? 8.195 -6.672 13.711 1 87.94 79 GLY A C 1
ATOM 609 O O . GLY A 1 79 ? 7.129 -6.062 13.57 1 87.94 79 GLY A O 1
ATOM 610 N N . GLN A 1 80 ? 9.438 -6.09 13.547 1 92.31 80 GLN A N 1
ATOM 611 C CA . GLN A 1 80 ? 9.539 -4.648 13.336 1 92.31 80 GLN A CA 1
ATOM 612 C C . GLN A 1 80 ? 8.953 -4.242 11.984 1 92.31 80 GLN A C 1
ATOM 614 O O . GLN A 1 80 ? 8.438 -3.133 11.836 1 92.31 80 GLN A O 1
ATOM 619 N N . ALA A 1 81 ? 8.977 -5.137 11.078 1 94 81 ALA A N 1
ATOM 620 C CA . ALA A 1 81 ? 8.43 -4.867 9.75 1 94 81 ALA A CA 1
ATOM 621 C C . ALA A 1 81 ? 6.918 -4.668 9.812 1 94 81 ALA A C 1
ATOM 623 O O . ALA A 1 81 ? 6.383 -3.762 9.172 1 94 81 ALA A O 1
ATOM 624 N N . TYR A 1 82 ? 6.234 -5.461 10.656 1 92.81 82 TYR A N 1
ATOM 625 C CA . TYR A 1 82 ? 4.789 -5.34 10.789 1 92.81 82 TYR A CA 1
ATOM 626 C C . TYR A 1 82 ? 4.406 -3.986 11.375 1 92.81 82 TYR A C 1
ATOM 628 O O . TYR A 1 82 ? 3.457 -3.348 10.914 1 92.81 82 TYR A O 1
ATOM 636 N N . LEU A 1 83 ? 5.191 -3.58 12.383 1 93.38 83 LEU A N 1
ATOM 637 C CA . LEU A 1 83 ? 4.922 -2.279 12.984 1 93.38 83 LEU A CA 1
ATOM 638 C C . LEU A 1 83 ? 5.148 -1.157 11.977 1 93.38 83 LEU A C 1
ATOM 640 O O . LEU A 1 83 ? 4.383 -0.189 11.938 1 93.38 83 LEU A O 1
ATOM 644 N N . CYS A 1 84 ? 6.176 -1.321 11.141 1 96.44 84 CYS A N 1
ATOM 645 C CA . CYS A 1 84 ? 6.457 -0.342 10.094 1 96.44 84 CYS A CA 1
ATOM 646 C C . CYS A 1 84 ? 5.312 -0.276 9.086 1 96.44 84 CYS A C 1
ATOM 648 O O . CYS A 1 84 ? 4.902 0.812 8.68 1 96.44 84 CYS A O 1
ATOM 650 N N . LEU A 1 85 ? 4.727 -1.396 8.734 1 96.19 85 LEU A N 1
ATOM 651 C CA . LEU A 1 85 ? 3.598 -1.447 7.816 1 96.19 85 LEU A CA 1
ATOM 652 C C . LEU A 1 85 ? 2.404 -0.682 8.375 1 96.19 85 LEU A C 1
ATOM 654 O O . LEU A 1 85 ? 1.731 0.05 7.648 1 96.19 85 LEU A O 1
ATOM 658 N N . GLY A 1 86 ? 2.217 -0.868 9.609 1 95.88 86 GLY A N 1
ATOM 659 C CA . GLY A 1 86 ? 1.147 -0.138 10.273 1 95.88 86 GLY A CA 1
ATOM 660 C C . GLY A 1 86 ? 1.299 1.368 10.164 1 95.88 86 GLY A C 1
ATOM 661 O O . GLY A 1 86 ? 0.32 2.082 9.938 1 95.88 86 GLY A O 1
ATOM 662 N N . GLU A 1 87 ? 2.477 1.813 10.289 1 97.06 87 GLU A N 1
ATOM 663 C CA . GLU A 1 87 ? 2.727 3.25 10.211 1 97.06 87 GLU A CA 1
ATOM 664 C C . GLU A 1 87 ? 2.504 3.77 8.789 1 97.06 87 GLU A C 1
ATOM 666 O O . GLU A 1 87 ? 1.974 4.867 8.602 1 97.06 87 GLU A O 1
ATOM 671 N N . ILE A 1 88 ? 2.973 3.018 7.832 1 97.31 88 ILE A N 1
ATOM 672 C CA . ILE A 1 88 ? 2.789 3.395 6.438 1 97.31 88 ILE A CA 1
ATOM 673 C C . ILE A 1 88 ? 1.3 3.533 6.129 1 97.31 88 ILE A C 1
ATOM 675 O O . ILE A 1 88 ? 0.868 4.535 5.559 1 97.31 88 ILE A O 1
ATOM 679 N N . VAL A 1 89 ? 0.523 2.588 6.59 1 95.69 89 VAL A N 1
ATOM 680 C CA . VAL A 1 89 ? -0.914 2.611 6.336 1 95.69 89 VAL A CA 1
ATOM 681 C C . VAL A 1 89 ? -1.551 3.783 7.078 1 95.69 89 VAL A C 1
ATOM 683 O O . VAL A 1 89 ? -2.414 4.477 6.531 1 95.69 89 VAL A O 1
ATOM 686 N N . SER A 1 90 ? -1.139 4.031 8.289 1 95.69 90 SER A N 1
ATOM 687 C CA . SER A 1 90 ? -1.655 5.148 9.07 1 95.69 90 SER A CA 1
ATOM 688 C C . SER A 1 90 ? -1.378 6.48 8.383 1 95.69 90 SER A C 1
ATOM 690 O O . SER A 1 90 ? -2.219 7.383 8.406 1 95.69 90 SER A O 1
ATOM 692 N N . LEU A 1 91 ? -0.228 6.57 7.863 1 95.31 91 LEU A N 1
ATOM 693 C CA . LEU A 1 91 ? 0.133 7.785 7.141 1 95.31 91 LEU A CA 1
ATOM 694 C C . LEU A 1 91 ? -0.753 7.969 5.914 1 95.31 91 LEU A C 1
ATOM 696 O O . LEU A 1 91 ? -1.264 9.062 5.672 1 95.31 91 LEU A O 1
ATOM 700 N N . LEU A 1 92 ? -0.938 6.898 5.18 1 92.06 92 LEU A N 1
ATOM 701 C CA . LEU A 1 92 ? -1.783 6.957 3.992 1 92.06 92 LEU A CA 1
ATOM 702 C C . LEU A 1 92 ? -3.215 7.332 4.363 1 92.06 92 LEU A C 1
ATOM 704 O O . LEU A 1 92 ? -3.84 8.156 3.689 1 92.06 92 LEU A O 1
ATOM 708 N N . LYS A 1 93 ? -3.668 6.809 5.387 1 91.81 93 LYS A N 1
ATOM 709 C CA . LYS A 1 93 ? -5.008 7.148 5.855 1 91.81 93 LYS A CA 1
ATOM 710 C C . LYS A 1 93 ? -5.098 8.625 6.246 1 91.81 93 LYS A C 1
ATOM 712 O O . LYS A 1 93 ? -6.109 9.281 5.992 1 91.81 93 LYS A O 1
ATOM 717 N N . GLU A 1 94 ? -4.086 9.031 6.875 1 92.06 94 GLU A N 1
ATOM 718 C CA . GLU A 1 94 ? -4.051 10.438 7.254 1 92.06 94 GLU A CA 1
ATOM 719 C C . GLU A 1 94 ? -4.09 11.344 6.023 1 92.06 94 GLU A C 1
ATOM 721 O O . GLU A 1 94 ? -4.773 12.367 6.023 1 92.06 94 GLU A O 1
ATOM 726 N N . LEU A 1 95 ? -3.355 10.945 5.031 1 89.56 95 LEU A N 1
ATOM 727 C CA . LEU A 1 95 ? -3.357 11.711 3.793 1 89.56 95 LEU A CA 1
ATOM 728 C C . LEU A 1 95 ? -4.746 11.727 3.164 1 89.56 95 LEU A C 1
ATOM 730 O O . LEU A 1 95 ? -5.199 12.766 2.672 1 89.56 95 LEU A O 1
ATOM 734 N N . VAL A 1 96 ? -5.367 10.586 3.254 1 85.69 96 VAL A N 1
ATOM 735 C CA . VAL A 1 96 ? -6.727 10.492 2.738 1 85.69 96 VAL A CA 1
ATOM 736 C C . VAL A 1 96 ? -7.652 11.391 3.549 1 85.69 96 VAL A C 1
ATOM 738 O O . VAL A 1 96 ? -8.5 12.094 2.986 1 85.69 96 VAL A O 1
ATOM 741 N N . THR A 1 97 ? -7.48 11.336 4.801 1 85.81 97 THR A N 1
ATOM 742 C CA . THR A 1 97 ? -8.312 12.133 5.703 1 85.81 97 THR A CA 1
ATOM 743 C C . THR A 1 97 ? -8.094 13.625 5.469 1 85.81 97 THR A C 1
ATOM 745 O O . THR A 1 97 ? -9.047 14.398 5.453 1 85.81 97 THR A O 1
ATOM 748 N N . GLN A 1 98 ? -6.906 14.047 5.199 1 84.19 98 GLN A N 1
ATOM 749 C CA . GLN A 1 98 ? -6.539 15.453 5.098 1 84.19 98 GLN A CA 1
ATOM 750 C C . GLN A 1 98 ? -6.887 16.016 3.719 1 84.19 98 GLN A C 1
ATOM 752 O O . GLN A 1 98 ? -7.266 17.172 3.594 1 84.19 98 GLN A O 1
ATOM 757 N N . ARG A 1 99 ? -6.723 15.227 2.715 1 81.75 99 ARG A N 1
ATOM 758 C CA . ARG A 1 99 ? -6.902 15.734 1.359 1 81.75 99 ARG A CA 1
ATOM 759 C C . ARG A 1 99 ? -8.188 15.203 0.741 1 81.75 99 ARG A C 1
ATOM 761 O O . ARG A 1 99 ? -8.602 15.648 -0.331 1 81.75 99 ARG A O 1
ATOM 768 N N . GLY A 1 100 ? -8.773 14.352 1.491 1 78 100 GLY A N 1
ATOM 769 C CA . GLY A 1 100 ? -10.047 13.805 1.039 1 78 100 GLY A CA 1
ATOM 770 C C . GLY A 1 100 ? -9.945 13.086 -0.292 1 78 100 GLY A C 1
ATOM 771 O O . GLY A 1 100 ? -8.977 12.367 -0.544 1 78 100 GLY A O 1
ATOM 772 N N . GLU A 1 101 ? -10.977 13.328 -1.044 1 74.06 101 GLU A N 1
ATOM 773 C CA . GLU A 1 101 ? -11.102 12.648 -2.33 1 74.06 101 GLU A CA 1
ATOM 774 C C . GLU A 1 101 ? -10.055 13.141 -3.32 1 74.06 101 GLU A C 1
ATOM 776 O O . GLU A 1 101 ? -9.68 12.422 -4.25 1 74.06 101 GLU A O 1
ATOM 781 N N . GLU A 1 102 ? -9.602 14.359 -3.102 1 74.94 102 GLU A N 1
ATOM 782 C CA . GLU A 1 102 ? -8.578 14.898 -3.992 1 74.94 102 GLU A CA 1
ATOM 783 C C . GLU A 1 102 ? -7.309 14.055 -3.949 1 74.94 102 GLU A C 1
ATOM 785 O O . GLU A 1 102 ? -6.625 13.898 -4.961 1 74.94 102 GLU A O 1
ATOM 790 N N . PHE A 1 103 ? -7.086 13.562 -2.85 1 78.88 103 PHE A N 1
ATOM 791 C CA . PHE A 1 103 ? -5.91 12.719 -2.711 1 78.88 103 PHE A CA 1
ATOM 792 C C . PHE A 1 103 ? -6.078 11.422 -3.49 1 78.88 103 PHE A C 1
ATOM 794 O O . PHE A 1 103 ? -5.168 10.992 -4.199 1 78.88 103 PHE A O 1
ATOM 801 N N . LEU A 1 104 ? -7.164 10.914 -3.305 1 72.94 104 LEU A N 1
ATOM 802 C CA . LEU A 1 104 ? -7.438 9.672 -4.02 1 72.94 104 LEU A CA 1
ATOM 803 C C . LEU A 1 104 ? -7.406 9.891 -5.527 1 72.94 104 LEU A C 1
ATOM 805 O O . LEU A 1 104 ? -6.918 9.039 -6.273 1 72.94 104 LEU A O 1
ATOM 809 N N . LEU A 1 105 ? -7.844 11.094 -5.918 1 69.06 105 LEU A N 1
ATOM 810 C CA . LEU A 1 105 ? -7.82 11.445 -7.332 1 69.06 105 LEU A CA 1
ATOM 811 C C . LEU A 1 105 ? -6.387 11.641 -7.82 1 69.06 105 LEU A C 1
ATOM 813 O O . LEU A 1 105 ? -6.027 11.172 -8.906 1 69.06 105 LEU A O 1
ATOM 817 N N . TYR A 1 106 ? -5.613 12.359 -7.074 1 74.94 106 TYR A N 1
ATOM 818 C CA . TYR A 1 106 ? -4.207 12.555 -7.402 1 74.94 106 TYR A CA 1
ATOM 819 C C . TYR A 1 106 ? -3.484 11.211 -7.508 1 74.94 106 TYR A C 1
ATOM 821 O O . TYR A 1 106 ? -2.725 10.984 -8.453 1 74.94 106 TYR A O 1
ATOM 829 N N . LEU A 1 107 ? -3.641 10.414 -6.516 1 73.12 107 LEU A N 1
ATOM 830 C CA . LEU A 1 107 ? -3.025 9.094 -6.496 1 73.12 107 LEU A CA 1
ATOM 831 C C . LEU A 1 107 ? -3.359 8.32 -7.77 1 73.12 107 LEU A C 1
ATOM 833 O O . LEU A 1 107 ? -2.473 7.738 -8.398 1 73.12 107 LEU A O 1
ATOM 837 N N . GLN A 1 108 ? -4.52 8.492 -8.062 1 64.38 108 GLN A N 1
ATOM 838 C CA . GLN A 1 108 ? -5.031 7.707 -9.18 1 64.38 108 GLN A CA 1
ATOM 839 C C . GLN A 1 108 ? -4.629 8.32 -10.516 1 64.38 108 GLN A C 1
ATOM 841 O O . GLN A 1 108 ? -4.293 7.605 -11.461 1 64.38 108 GLN A O 1
ATOM 846 N N . SER A 1 109 ? -4.602 9.648 -10.648 1 63.78 109 SER A N 1
ATOM 847 C CA . SER A 1 109 ? -4.469 10.328 -11.938 1 63.78 109 SER A CA 1
ATOM 848 C C . SER A 1 109 ? -3.021 10.719 -12.203 1 63.78 109 SER A C 1
ATOM 850 O O . SER A 1 109 ? -2.605 10.82 -13.359 1 63.78 109 SER A O 1
ATOM 852 N N . GLN A 1 110 ? -2.252 11.023 -11.227 1 66.38 110 GLN A N 1
ATOM 853 C CA . GLN A 1 110 ? -0.926 11.602 -11.422 1 66.38 110 GLN A CA 1
ATOM 854 C C . GLN A 1 110 ? 0.163 10.672 -10.898 1 66.38 110 GLN A C 1
ATOM 856 O O . GLN A 1 110 ? 1.056 10.273 -11.648 1 66.38 110 GLN A O 1
ATOM 861 N N . TYR A 1 111 ? 0.099 10.32 -9.727 1 66 111 TYR A N 1
ATOM 862 C CA . TYR A 1 111 ? 1.232 9.672 -9.07 1 66 111 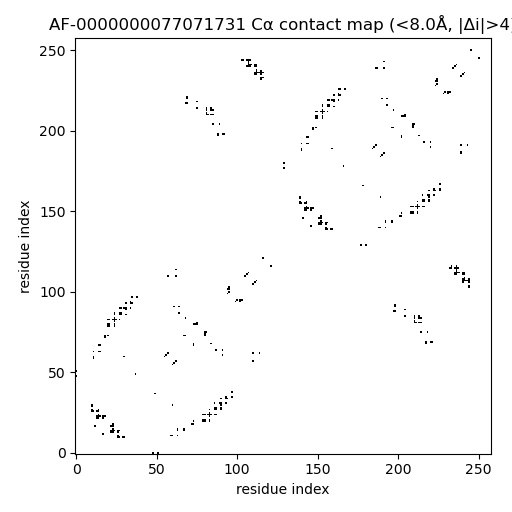TYR A CA 1
ATOM 863 C C . TYR A 1 111 ? 1.4 8.242 -9.555 1 66 111 TYR A C 1
ATOM 865 O O . TYR A 1 111 ? 2.484 7.848 -10 1 66 111 TYR A O 1
ATOM 873 N N . LEU A 1 112 ? 0.457 7.559 -9.422 1 60.84 112 LEU A N 1
ATOM 874 C CA . LEU A 1 112 ? 0.579 6.129 -9.68 1 60.84 112 LEU A CA 1
ATOM 875 C C . LEU A 1 112 ? 1.014 5.875 -11.125 1 60.84 112 LEU A C 1
ATOM 877 O O . LEU A 1 112 ? 1.857 5.012 -11.375 1 60.84 112 LEU A O 1
ATOM 881 N N . PRO A 1 113 ? 0.605 6.684 -12.055 1 53.28 113 PRO A N 1
ATOM 882 C CA . PRO A 1 113 ? 1.139 6.57 -13.414 1 53.28 113 PRO A CA 1
ATOM 883 C C . PRO A 1 113 ? 2.613 6.957 -13.508 1 53.28 113 PRO A C 1
ATOM 885 O O . PRO A 1 113 ? 3.338 6.445 -14.359 1 53.28 113 PRO A O 1
ATOM 888 N N . SER A 1 114 ? 3.072 7.879 -12.695 1 54.72 114 SER A N 1
ATOM 889 C CA . SER A 1 114 ? 4.438 8.391 -12.727 1 54.72 114 SER A CA 1
ATOM 890 C C . SER A 1 114 ? 5.422 7.387 -12.133 1 54.72 114 SER A C 1
ATOM 892 O O . SER A 1 114 ? 6.625 7.473 -12.375 1 54.72 114 SER A O 1
ATOM 894 N N . LEU A 1 115 ? 5.086 6.727 -11.117 1 51.88 115 LEU A N 1
ATOM 895 C CA . LEU A 1 115 ? 5.957 5.73 -10.5 1 51.88 115 LEU A CA 1
ATOM 896 C C . LEU A 1 115 ? 6.57 4.816 -11.555 1 51.88 115 LEU A C 1
ATOM 898 O O . LEU A 1 115 ? 7.66 4.277 -11.359 1 51.88 115 LEU A O 1
ATOM 902 N N . MET A 1 116 ? 5.969 4.434 -12.625 1 47.06 116 MET A N 1
ATOM 903 C CA . MET A 1 116 ? 6.309 3.418 -13.617 1 47.06 116 MET A CA 1
ATOM 904 C C . MET A 1 116 ? 7.371 3.934 -14.578 1 47.06 116 MET A C 1
ATOM 906 O O . MET A 1 116 ? 7.785 3.219 -15.5 1 47.06 116 MET A O 1
ATOM 910 N N . ILE A 1 117 ? 7.52 5.199 -14.789 1 41.78 117 ILE A N 1
ATOM 911 C CA . ILE A 1 117 ? 8.5 5.496 -15.828 1 41.78 117 ILE A CA 1
ATOM 912 C C . ILE A 1 117 ? 9.906 5.148 -15.328 1 41.78 117 ILE A C 1
ATOM 914 O O . ILE A 1 117 ? 10.398 5.75 -14.367 1 41.78 117 ILE A O 1
ATOM 918 N N . PRO A 1 118 ? 10.203 3.953 -15.547 1 44 118 PRO A N 1
ATOM 919 C CA . PRO A 1 118 ? 11.648 3.811 -15.359 1 44 118 PRO A CA 1
ATOM 920 C C . PRO A 1 118 ? 12.438 5.023 -15.859 1 44 118 PRO A C 1
ATOM 922 O O . PRO A 1 118 ? 12.148 5.547 -16.938 1 44 118 PRO A O 1
ATOM 925 N N . THR A 1 119 ? 12.812 5.773 -14.898 1 38.44 119 THR A N 1
ATOM 926 C CA . THR A 1 119 ? 13.711 6.785 -15.438 1 38.44 119 THR A CA 1
ATOM 927 C C . THR A 1 119 ? 14.539 6.215 -16.578 1 38.44 119 THR A C 1
ATOM 929 O O . THR A 1 119 ? 14.828 6.918 -17.562 1 38.44 119 THR A O 1
ATOM 932 N N . ASP A 1 120 ? 15.102 5.066 -16.5 1 33.97 120 ASP A N 1
ATOM 933 C CA . ASP A 1 120 ? 16.047 4.598 -17.516 1 33.97 120 ASP A CA 1
ATOM 934 C C . ASP A 1 120 ? 15.312 4.113 -18.766 1 33.97 120 ASP A C 1
ATOM 936 O O . ASP A 1 120 ? 15.836 4.215 -19.875 1 33.97 120 ASP A O 1
ATOM 940 N N . ILE A 1 121 ? 14.367 3.404 -18.75 1 34.78 121 ILE A N 1
ATOM 941 C CA . ILE A 1 121 ? 13.844 2.898 -20.016 1 34.78 121 ILE A CA 1
ATOM 942 C C . ILE A 1 121 ? 13.094 4.012 -20.734 1 34.78 121 ILE A C 1
ATOM 944 O O . ILE A 1 121 ? 13.031 4.02 -21.969 1 34.78 121 ILE A O 1
ATOM 948 N N . GLY A 1 122 ? 12.469 5 -20.234 1 35.03 122 GLY A N 1
ATOM 949 C CA . GLY A 1 122 ? 12.297 6.188 -21.062 1 35.03 122 GLY A CA 1
ATOM 950 C C . GLY A 1 122 ? 13.586 6.66 -21.688 1 35.03 122 GLY A C 1
ATOM 951 O O . GLY A 1 122 ? 13.57 7.27 -22.766 1 35.03 122 GLY A O 1
ATOM 952 N N . GLN A 1 123 ? 14.656 6.559 -21.031 1 34.81 123 GLN A N 1
ATOM 953 C CA . GLN A 1 123 ? 15.867 6.898 -21.766 1 34.81 123 GLN A CA 1
ATOM 954 C C . GLN A 1 123 ? 16.203 5.828 -22.797 1 34.81 123 GLN A C 1
ATOM 956 O O . GLN A 1 123 ? 16.828 6.125 -23.828 1 34.81 123 GLN A O 1
ATOM 961 N N . VAL A 1 124 ? 16.031 4.578 -22.688 1 34.84 124 VAL A N 1
ATOM 962 C CA . VAL A 1 124 ? 16.531 3.654 -23.703 1 34.84 124 VAL A CA 1
ATOM 963 C C . VAL A 1 124 ? 15.578 3.627 -24.891 1 34.84 124 VAL A C 1
ATOM 965 O O . VAL A 1 124 ? 16.016 3.564 -26.047 1 34.84 124 VAL A O 1
ATOM 968 N N . LEU A 1 125 ? 14.312 3.754 -24.734 1 34.44 125 LEU A N 1
ATOM 969 C CA . LEU A 1 125 ? 13.594 3.727 -26.016 1 34.44 125 LEU A CA 1
ATOM 970 C C . LEU A 1 125 ? 13.875 4.984 -26.828 1 34.44 125 LEU A C 1
ATOM 972 O O . LEU A 1 125 ? 13.508 5.066 -28 1 34.44 125 LEU A O 1
ATOM 976 N N . ILE A 1 126 ? 14.102 6.121 -26.141 1 32.34 126 ILE A N 1
ATOM 977 C CA . ILE A 1 126 ? 14.391 7.172 -27.125 1 32.34 126 ILE A CA 1
ATOM 978 C C . ILE A 1 126 ? 15.773 6.949 -27.719 1 32.34 126 ILE A C 1
ATOM 980 O O . ILE A 1 126 ? 16.141 7.613 -28.688 1 32.34 126 ILE A O 1
ATOM 984 N N . ILE A 1 127 ? 16.719 6.332 -27.094 1 28.75 127 ILE A N 1
ATOM 985 C CA . ILE A 1 127 ? 17.984 6.426 -27.797 1 28.75 127 ILE A CA 1
ATOM 986 C C . ILE A 1 127 ? 17.953 5.523 -29.031 1 28.75 127 ILE A C 1
ATOM 988 O O . ILE A 1 127 ? 18.422 5.906 -30.109 1 28.75 127 ILE A O 1
ATOM 992 N N . ASP A 1 128 ? 17.672 4.195 -28.938 1 31.22 128 ASP A N 1
ATOM 993 C CA . ASP A 1 128 ? 18.219 3.486 -30.078 1 31.22 128 ASP A CA 1
ATOM 994 C C . ASP A 1 128 ? 17.328 3.672 -31.312 1 31.22 128 ASP A C 1
ATOM 996 O O . ASP A 1 128 ? 17.656 3.201 -32.406 1 31.22 128 ASP A O 1
ATOM 1000 N N . SER A 1 129 ? 16.219 4.418 -31.344 1 23.55 129 SER A N 1
ATOM 1001 C CA . SER A 1 129 ? 16.109 4.637 -32.781 1 23.55 129 SER A CA 1
ATOM 1002 C C . SER A 1 129 ? 17.047 5.738 -33.25 1 23.55 129 SER A C 1
ATOM 1004 O O . SER A 1 129 ? 17.312 6.691 -32.531 1 23.55 129 SER A O 1
ATOM 1006 N N . MET B 1 1 ? -12.164 -22.469 -16.656 1 58.66 1 MET B N 1
ATOM 1007 C CA . MET B 1 1 ? -11.852 -21.078 -16.328 1 58.66 1 MET B CA 1
ATOM 1008 C C . MET B 1 1 ? -12.969 -20.438 -15.523 1 58.66 1 MET B C 1
ATOM 1010 O O . MET B 1 1 ? -12.711 -19.719 -14.562 1 58.66 1 MET B O 1
ATOM 1014 N N . GLU B 1 2 ? -14.227 -20.828 -15.844 1 69.44 2 GLU B N 1
ATOM 1015 C CA . GLU B 1 2 ? -15.391 -20.25 -15.164 1 69.44 2 GLU B CA 1
ATOM 1016 C C . GLU B 1 2 ? -15.43 -20.656 -13.695 1 69.44 2 GLU B C 1
ATOM 1018 O O . GLU B 1 2 ? -15.727 -19.828 -12.828 1 69.44 2 GLU B O 1
ATOM 1023 N N . GLN B 1 3 ? -15.109 -21.922 -13.445 1 76.69 3 GLN B N 1
ATOM 1024 C CA . GLN B 1 3 ? -15.133 -22.391 -12.055 1 76.69 3 GLN B CA 1
ATOM 1025 C C . GLN B 1 3 ? -14.031 -21.703 -11.242 1 76.69 3 GLN B C 1
ATOM 1027 O O . GLN B 1 3 ? -14.258 -21.328 -10.086 1 76.69 3 GLN B O 1
ATOM 1032 N N . VAL B 1 4 ? -12.977 -21.562 -11.898 1 78.25 4 VAL B N 1
ATOM 1033 C CA . VAL B 1 4 ? -11.859 -20.906 -11.219 1 78.25 4 VAL B CA 1
ATOM 1034 C C . VAL B 1 4 ? -12.234 -19.453 -10.898 1 78.25 4 VAL B C 1
ATOM 1036 O O . VAL B 1 4 ? -11.953 -18.969 -9.797 1 78.25 4 VAL B O 1
ATOM 1039 N N . ASN B 1 5 ? -13.023 -18.859 -11.711 1 83.69 5 ASN B N 1
ATOM 1040 C CA . ASN B 1 5 ? -13.438 -17.484 -11.516 1 83.69 5 ASN B CA 1
ATOM 1041 C C . ASN B 1 5 ? -14.422 -17.344 -10.359 1 83.69 5 ASN B C 1
ATOM 1043 O O . ASN B 1 5 ? -14.414 -16.344 -9.648 1 83.69 5 ASN B O 1
ATOM 1047 N N . SER B 1 6 ? -15.242 -18.422 -10.312 1 87.62 6 SER B N 1
ATOM 1048 C CA . SER B 1 6 ? -16.188 -18.391 -9.211 1 87.62 6 SER B CA 1
ATOM 1049 C C . SER B 1 6 ? -15.477 -18.484 -7.863 1 87.62 6 SER B C 1
ATOM 1051 O O . SER B 1 6 ? -15.82 -17.781 -6.918 1 87.62 6 SER B O 1
ATOM 1053 N N . VAL B 1 7 ? -14.555 -19.375 -7.781 1 88.5 7 VAL B N 1
ATOM 1054 C CA . VAL B 1 7 ? -13.781 -19.547 -6.555 1 88.5 7 VAL B CA 1
ATOM 1055 C C . VAL B 1 7 ? -13.008 -18.266 -6.242 1 88.5 7 VAL B C 1
ATOM 1057 O O . VAL B 1 7 ? -13.055 -17.766 -5.113 1 88.5 7 VAL B O 1
ATOM 1060 N N . LEU B 1 8 ? -12.414 -17.734 -7.25 1 92.25 8 LEU B N 1
ATOM 1061 C CA . LEU B 1 8 ? -11.664 -16.484 -7.094 1 92.25 8 LEU B CA 1
ATOM 1062 C C . LEU B 1 8 ? -12.586 -15.344 -6.668 1 92.25 8 LEU B C 1
ATOM 1064 O O . LEU B 1 8 ? -12.203 -14.516 -5.84 1 92.25 8 LEU B O 1
ATOM 1068 N N . GLY B 1 9 ? -13.719 -15.391 -7.219 1 94.25 9 GLY B N 1
ATOM 1069 C CA . GLY B 1 9 ? -14.703 -14.391 -6.852 1 94.25 9 GLY B CA 1
ATOM 1070 C C . GLY B 1 9 ? -15.062 -14.414 -5.379 1 94.25 9 GLY B C 1
ATOM 1071 O O . GLY B 1 9 ? -15.172 -13.367 -4.742 1 94.25 9 GLY B O 1
ATOM 1072 N N . SER B 1 10 ? -15.281 -15.586 -4.883 1 94.12 10 SER B N 1
ATOM 1073 C CA . SER B 1 10 ? -15.602 -15.742 -3.469 1 94.12 10 SER B CA 1
ATOM 1074 C C . SER B 1 10 ? -14.445 -15.289 -2.584 1 94.12 10 SER B C 1
ATOM 1076 O O . SER B 1 10 ? -14.656 -14.648 -1.551 1 94.12 10 SER B O 1
ATOM 1078 N N . ILE B 1 11 ? -13.234 -15.594 -2.934 1 96.56 11 ILE B N 1
ATOM 1079 C CA . ILE B 1 11 ? -12.062 -15.211 -2.164 1 96.56 11 ILE B CA 1
ATOM 1080 C C . ILE B 1 11 ? -11.906 -13.695 -2.166 1 96.56 11 ILE B C 1
ATOM 1082 O O . ILE B 1 11 ? -11.68 -13.086 -1.12 1 96.56 11 ILE B O 1
ATOM 1086 N N . VAL B 1 12 ? -12.07 -13.094 -3.336 1 96 12 VAL B N 1
ATOM 1087 C CA . VAL B 1 12 ? -11.977 -11.648 -3.486 1 96 12 VAL B CA 1
ATOM 1088 C C . VAL B 1 12 ? -13.062 -10.969 -2.658 1 96 12 VAL B C 1
ATOM 1090 O O . VAL B 1 12 ? -12.812 -9.961 -1.994 1 96 12 VAL B O 1
ATOM 1093 N N . GLU B 1 13 ? -14.211 -11.562 -2.629 1 95.31 13 GLU B N 1
ATOM 1094 C CA . GLU B 1 13 ? -15.305 -11.039 -1.814 1 95.31 13 GLU B CA 1
ATOM 1095 C C . GLU B 1 13 ? -14.961 -11.094 -0.328 1 95.31 13 GLU B C 1
ATOM 1097 O O . GLU B 1 13 ? -15.211 -10.133 0.407 1 95.31 13 GLU B O 1
ATOM 1102 N N . GLY B 1 14 ? -14.477 -12.086 0.1 1 96.25 14 GLY B N 1
ATOM 1103 C CA . GLY B 1 14 ? -14.055 -12.211 1.484 1 96.25 14 GLY B CA 1
ATOM 1104 C C . GLY B 1 14 ? -12.977 -11.219 1.87 1 96.25 14 GLY B C 1
ATOM 1105 O O . GLY B 1 14 ? -13.023 -10.625 2.949 1 96.25 14 GLY B O 1
ATOM 1106 N N . ALA B 1 15 ? -12.039 -10.984 0.98 1 96.44 15 ALA B N 1
ATOM 1107 C CA . ALA B 1 15 ? -10.922 -10.078 1.212 1 96.44 15 ALA B CA 1
ATOM 1108 C C . ALA B 1 15 ? -11.383 -8.625 1.257 1 96.44 15 ALA B C 1
ATOM 1110 O O . ALA B 1 15 ? -10.859 -7.82 2.033 1 96.44 15 ALA B O 1
ATOM 1111 N N . SER B 1 16 ? -12.367 -8.273 0.522 1 93.6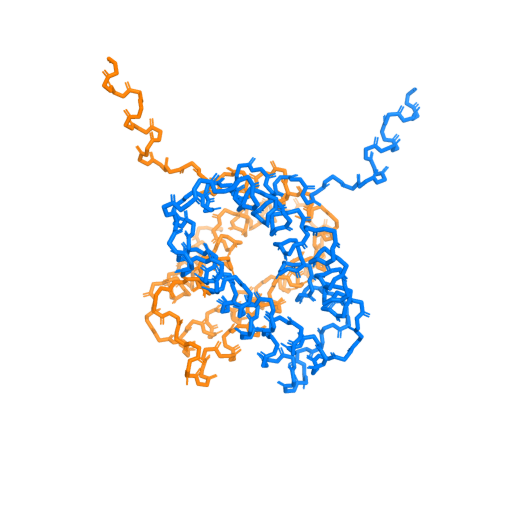2 16 SER B N 1
ATOM 1112 C CA . SER B 1 16 ? -12.742 -6.879 0.355 1 93.62 16 SER B CA 1
ATOM 1113 C C . SER B 1 16 ? -13.961 -6.531 1.207 1 93.62 16 SER B C 1
ATOM 1115 O O . SER B 1 16 ? -14.086 -5.402 1.688 1 93.62 16 SER B O 1
ATOM 1117 N N . ALA B 1 17 ? -14.836 -7.496 1.413 1 93.19 17 ALA B N 1
ATOM 1118 C CA . ALA B 1 17 ? -16.125 -7.152 2 1 93.19 17 ALA B CA 1
ATOM 1119 C C . ALA B 1 17 ? -16.188 -7.57 3.467 1 93.19 17 ALA B C 1
ATOM 1121 O O . ALA B 1 17 ? -17 -7.043 4.234 1 93.19 17 ALA B O 1
ATOM 1122 N N . SER B 1 18 ? -15.391 -8.422 3.871 1 95.5 18 SER B N 1
ATOM 1123 C CA . SER B 1 18 ? -15.43 -8.875 5.258 1 95.5 18 SER B CA 1
ATOM 1124 C C . SER B 1 18 ? -14.93 -7.789 6.207 1 95.5 18 SER B C 1
ATOM 1126 O O . SER B 1 18 ? -13.906 -7.148 5.941 1 95.5 18 SER B O 1
ATOM 1128 N N . PRO B 1 19 ? -15.633 -7.586 7.332 1 92.38 19 PRO B N 1
ATOM 1129 C CA . PRO B 1 19 ? -15.125 -6.652 8.344 1 92.38 19 PRO B CA 1
ATOM 1130 C C . PRO B 1 19 ? -14.07 -7.277 9.25 1 92.38 19 PRO B C 1
ATOM 1132 O O . PRO B 1 19 ? -13.383 -6.566 9.984 1 92.38 19 PRO B O 1
ATOM 1135 N N . ASP B 1 20 ? -13.906 -8.477 9.242 1 94.69 20 ASP B N 1
ATOM 1136 C CA . ASP B 1 20 ? -12.984 -9.211 10.109 1 94.69 20 ASP B CA 1
ATOM 1137 C C . ASP B 1 20 ? -11.617 -9.367 9.453 1 94.69 20 ASP B C 1
ATOM 1139 O O . ASP B 1 20 ? -11.469 -10.086 8.461 1 94.69 20 ASP B O 1
ATOM 1143 N N . PRO B 1 21 ? -10.625 -8.773 10.078 1 94.88 21 PRO B N 1
ATOM 1144 C CA . PRO B 1 21 ? -9.289 -8.836 9.492 1 94.88 21 PRO B CA 1
ATOM 1145 C C . PRO B 1 21 ? -8.734 -10.258 9.438 1 94.88 21 PRO B C 1
ATOM 1147 O O . PRO B 1 21 ? -7.883 -10.562 8.602 1 94.88 21 PRO B O 1
ATOM 1150 N N . SER B 1 22 ? -9.188 -11.117 10.305 1 95.88 22 SER B N 1
ATOM 1151 C CA . SER B 1 22 ? -8.734 -12.5 10.273 1 95.88 22 SER B CA 1
ATOM 1152 C C . SER B 1 22 ? -9.195 -13.203 8.992 1 95.88 22 SER B C 1
ATOM 1154 O O . SER B 1 22 ? -8.445 -13.992 8.406 1 95.88 22 SER B O 1
ATOM 1156 N N . VAL B 1 23 ? -10.477 -12.938 8.633 1 95.56 23 VAL B N 1
ATOM 1157 C CA . VAL B 1 23 ? -11.023 -13.508 7.41 1 95.56 23 VAL B CA 1
ATOM 1158 C C . VAL B 1 23 ? -10.281 -12.945 6.203 1 95.56 23 VAL B C 1
ATOM 1160 O O . VAL B 1 23 ? -9.906 -13.688 5.293 1 95.56 23 VAL B O 1
ATOM 1163 N N . LYS B 1 24 ? -10 -11.617 6.195 1 97.06 24 LYS B N 1
ATOM 1164 C CA . LYS B 1 24 ? -9.25 -10.984 5.113 1 97.06 24 LYS B CA 1
ATOM 1165 C C . LYS B 1 24 ? -7.863 -11.602 4.965 1 97.06 24 LYS B C 1
ATOM 1167 O O . LYS B 1 24 ? -7.426 -11.898 3.854 1 97.06 24 LYS B O 1
ATOM 1172 N N . ARG B 1 25 ? -7.277 -11.812 6.074 1 96.69 25 ARG B N 1
ATOM 1173 C CA . ARG B 1 25 ? -5.934 -12.383 6.074 1 96.69 25 ARG B CA 1
ATOM 1174 C C . ARG B 1 25 ? -5.91 -13.719 5.344 1 96.69 25 ARG B C 1
ATOM 1176 O O . ARG B 1 25 ? -5.055 -13.945 4.484 1 96.69 25 ARG B O 1
ATOM 1183 N N . ILE B 1 26 ? -6.836 -14.625 5.672 1 97.56 26 ILE B N 1
ATOM 1184 C CA . ILE B 1 26 ? -6.875 -15.961 5.086 1 97.56 26 ILE B CA 1
ATOM 1185 C C . ILE B 1 26 ? -7.168 -15.859 3.59 1 97.56 26 ILE B C 1
ATOM 1187 O O . ILE B 1 26 ? -6.613 -16.625 2.791 1 97.56 26 ILE B O 1
ATOM 1191 N N . CYS B 1 27 ? -8.008 -14.883 3.234 1 97.44 27 CYS B N 1
ATOM 1192 C CA . CYS B 1 27 ? -8.32 -14.688 1.823 1 97.44 27 CYS B CA 1
ATOM 1193 C C . CYS B 1 27 ? -7.105 -14.195 1.052 1 97.44 27 CYS B C 1
ATOM 1195 O O . CYS B 1 27 ? -6.789 -14.719 -0.017 1 97.44 27 CYS B O 1
ATOM 1197 N N . PHE B 1 28 ? -6.328 -13.289 1.543 1 97.62 28 PHE B N 1
ATOM 1198 C CA . PHE B 1 28 ? -5.125 -12.805 0.877 1 97.62 28 PHE B CA 1
ATOM 1199 C C . PHE B 1 28 ? -4.055 -13.891 0.832 1 97.62 28 PHE B C 1
ATOM 1201 O O . PHE B 1 28 ? -3.338 -14.016 -0.162 1 97.62 28 PHE B O 1
ATOM 1208 N N . MET B 1 29 ? -3.982 -14.578 1.912 1 97.25 29 MET B N 1
ATOM 1209 C CA . MET B 1 29 ? -3.074 -15.719 1.916 1 97.25 29 MET B CA 1
ATOM 1210 C C . MET B 1 29 ? -3.42 -16.688 0.794 1 97.25 29 MET B C 1
ATOM 1212 O O . MET B 1 29 ? -2.531 -17.188 0.092 1 97.25 29 MET B O 1
ATOM 1216 N N . SER B 1 30 ? -4.691 -17.031 0.67 1 96.31 30 SER B N 1
ATOM 1217 C CA . SER B 1 30 ? -5.152 -17.938 -0.379 1 96.31 30 SER B CA 1
ATOM 1218 C C . SER B 1 30 ? -4.832 -17.375 -1.765 1 96.31 30 SER B C 1
ATOM 1220 O O . SER B 1 30 ? -4.398 -18.125 -2.648 1 96.31 30 SER B O 1
ATOM 1222 N N . LEU B 1 31 ? -5.02 -16.094 -1.979 1 95.62 31 LEU B N 1
ATOM 1223 C CA . LEU B 1 31 ? -4.707 -15.461 -3.254 1 95.62 31 LEU B CA 1
ATOM 1224 C C . LEU B 1 31 ? -3.211 -15.531 -3.543 1 95.62 31 LEU B C 1
ATOM 1226 O O . LEU B 1 31 ? -2.807 -15.781 -4.68 1 95.62 31 LEU B O 1
ATOM 1230 N N . LYS B 1 32 ? -2.449 -15.328 -2.547 1 95.19 32 LYS B N 1
ATOM 1231 C CA . LYS B 1 32 ? -1.003 -15.438 -2.715 1 95.19 32 LYS B CA 1
ATOM 1232 C C . LYS B 1 32 ? -0.607 -16.828 -3.193 1 95.19 32 LYS B C 1
ATOM 1234 O O . LYS B 1 32 ? 0.194 -16.969 -4.121 1 95.19 32 LYS B O 1
ATOM 1239 N N . LYS B 1 33 ? -1.162 -17.812 -2.58 1 93.31 33 LYS B N 1
ATOM 1240 C CA . LYS B 1 33 ? -0.863 -19.188 -2.947 1 93.31 33 LYS B CA 1
ATOM 1241 C C . LYS B 1 33 ? -1.282 -19.484 -4.387 1 93.31 33 LYS B C 1
ATOM 1243 O O . LYS B 1 33 ? -0.603 -20.219 -5.102 1 93.31 33 LYS B O 1
ATOM 1248 N N . LEU B 1 34 ? -2.377 -18.938 -4.785 1 89.94 34 LEU B N 1
ATOM 1249 C CA . LEU B 1 34 ? -2.84 -19.109 -6.156 1 89.94 34 LEU B CA 1
ATOM 1250 C C . LEU B 1 34 ? -1.896 -18.438 -7.145 1 89.94 34 LEU B C 1
ATOM 1252 O O . LEU B 1 34 ? -1.59 -19 -8.195 1 89.94 34 LEU B O 1
ATOM 1256 N N . VAL B 1 35 ? -1.405 -17.297 -6.766 1 89.62 35 VAL B N 1
ATOM 1257 C CA . VAL B 1 35 ? -0.464 -16.578 -7.609 1 89.62 35 VAL B CA 1
ATOM 1258 C C . VAL B 1 35 ? 0.859 -17.328 -7.68 1 89.62 35 VAL B C 1
ATOM 1260 O O . VAL B 1 35 ? 1.468 -17.438 -8.75 1 89.62 35 VAL B O 1
ATOM 1263 N N . GLU B 1 36 ? 1.285 -17.812 -6.547 1 88 36 GLU B N 1
ATOM 1264 C CA . GLU B 1 36 ? 2.502 -18.625 -6.488 1 88 36 GLU B CA 1
ATOM 1265 C C . GLU B 1 36 ? 2.404 -19.844 -7.406 1 88 36 GLU B C 1
ATOM 1267 O O . GLU B 1 36 ? 3.373 -20.188 -8.078 1 88 36 GLU B O 1
ATOM 1272 N N . GLY B 1 37 ? 1.352 -20.562 -7.43 1 81.88 37 GLY B N 1
ATOM 1273 C CA . GLY B 1 37 ? 1.123 -21.75 -8.219 1 81.88 37 GLY B CA 1
ATOM 1274 C C . GLY B 1 37 ? 0.981 -21.469 -9.703 1 81.88 37 GLY B C 1
ATOM 1275 O O . GLY B 1 37 ? 1.227 -22.344 -10.539 1 81.88 37 GLY B O 1
ATOM 1276 N N . TRP B 1 38 ? 0.506 -20.375 -9.898 1 75.62 38 TRP B N 1
ATOM 1277 C CA . TRP B 1 38 ? 0.295 -20 -11.289 1 75.62 38 TRP B CA 1
ATOM 1278 C C . TRP B 1 38 ? 1.623 -19.906 -12.031 1 75.62 38 TRP B C 1
ATOM 1280 O O . TRP B 1 38 ? 1.727 -20.297 -13.195 1 75.62 38 TRP B O 1
ATOM 1290 N N . SER B 1 39 ? 2.566 -19.25 -11.391 1 66.19 39 SER B N 1
ATOM 1291 C CA . SER B 1 39 ? 3.885 -19.094 -12 1 66.19 39 SER B CA 1
ATOM 1292 C C . SER B 1 39 ? 4.582 -20.453 -12.133 1 66.19 39 SER B C 1
ATOM 1294 O O . SER B 1 39 ? 5.441 -20.625 -13 1 66.19 39 SER B O 1
ATOM 1296 N N . GLY B 1 40 ? 4.578 -21.203 -11.078 1 58.03 40 GLY B N 1
ATOM 1297 C CA . GLY B 1 40 ? 5.266 -22.484 -11.094 1 58.03 40 GLY B CA 1
ATOM 1298 C C . GLY B 1 40 ? 4.82 -23.391 -12.227 1 58.03 40 GLY B C 1
ATOM 1299 O O . GLY B 1 40 ? 5.527 -24.328 -12.578 1 58.03 40 GLY B O 1
ATOM 1300 N N . GLN B 1 41 ? 3.574 -23.391 -12.422 1 53.75 41 GLN B N 1
ATOM 1301 C CA . GLN B 1 41 ? 3.303 -24.219 -13.594 1 53.75 41 GLN B CA 1
ATOM 1302 C C . GLN B 1 41 ? 4.066 -23.719 -14.812 1 53.75 41 GLN B C 1
ATOM 1304 O O . GLN B 1 41 ? 4.258 -22.5 -14.984 1 53.75 41 GLN B O 1
ATOM 1309 N N . ASN B 1 42 ? 4.984 -24.547 -15.414 1 48.25 42 ASN B N 1
ATOM 1310 C CA . ASN B 1 42 ? 5.75 -24.328 -16.641 1 48.25 42 ASN B CA 1
ATOM 1311 C C . ASN B 1 42 ? 5.109 -23.25 -17.5 1 48.25 42 ASN B C 1
ATOM 1313 O O . ASN B 1 42 ? 3.99 -23.422 -17.984 1 48.25 42 ASN B O 1
ATOM 1317 N N . VAL B 1 43 ? 5.324 -22 -17.219 1 46.22 43 VAL B N 1
ATOM 1318 C CA . VAL B 1 43 ? 5.148 -20.859 -18.109 1 46.22 43 VAL B CA 1
ATOM 1319 C C . VAL B 1 43 ? 5.199 -21.328 -19.562 1 46.22 43 VAL B C 1
ATOM 1321 O O . VAL B 1 43 ? 5 -20.531 -20.484 1 46.22 43 VAL B O 1
ATOM 1324 N N . LEU B 1 44 ? 5.961 -22.312 -19.812 1 39.56 44 LEU B N 1
ATOM 1325 C CA . LEU B 1 44 ? 6.035 -22.766 -21.188 1 39.56 44 LEU B CA 1
ATOM 1326 C C . LEU B 1 44 ? 4.641 -22.969 -21.766 1 39.56 44 LEU B C 1
ATOM 1328 O O . LEU B 1 44 ? 4.492 -23.203 -22.969 1 39.56 44 LEU B O 1
ATOM 1332 N N . LEU B 1 45 ? 3.672 -23.531 -20.938 1 39 45 LEU B N 1
ATOM 1333 C CA . LEU B 1 45 ? 2.477 -23.781 -21.75 1 39 45 LEU B CA 1
ATOM 1334 C C . LEU B 1 45 ? 1.721 -22.484 -22 1 39 45 LEU B C 1
ATOM 1336 O O . LEU B 1 45 ? 1.474 -21.703 -21.078 1 39 45 LEU B O 1
ATOM 1340 N N . ASP B 1 46 ? 1.9 -21.844 -23 1 41.5 46 ASP B N 1
ATOM 1341 C CA . ASP B 1 46 ? 1.182 -20.891 -23.828 1 41.5 46 ASP B CA 1
ATOM 1342 C C . ASP B 1 46 ? -0.299 -20.844 -23.453 1 41.5 46 ASP B C 1
ATOM 1344 O O . ASP B 1 46 ? -1.142 -20.5 -24.297 1 41.5 46 ASP B O 1
ATOM 1348 N N . TYR B 1 47 ? -0.724 -21.688 -22.469 1 42.59 47 TYR B N 1
ATOM 1349 C CA . TYR B 1 47 ? -2.166 -21.891 -22.484 1 42.59 47 TYR B CA 1
ATOM 1350 C C . TYR B 1 47 ? -2.918 -20.578 -22.297 1 42.59 47 TYR B C 1
ATOM 1352 O O . TYR B 1 47 ? -2.488 -19.719 -21.531 1 42.59 47 TYR B O 1
ATOM 1360 N N . PRO B 1 48 ? -3.777 -20.25 -23.219 1 46.34 48 PRO B N 1
ATOM 1361 C CA . PRO B 1 48 ? -4.809 -19.219 -23.188 1 46.34 48 PRO B CA 1
ATOM 1362 C C . PRO B 1 48 ? -5.281 -18.891 -21.781 1 46.34 48 PRO B C 1
ATOM 1364 O O . PRO B 1 48 ? -5.793 -17.797 -21.547 1 46.34 48 PRO B O 1
ATOM 1367 N N . SER B 1 49 ? -5.141 -19.906 -20.828 1 51.34 49 SER B N 1
ATOM 1368 C CA . SER B 1 49 ? -5.703 -19.859 -19.484 1 51.34 49 SER B CA 1
ATOM 1369 C C . SER B 1 49 ? -4.91 -18.906 -18.594 1 51.34 49 SER B C 1
ATOM 1371 O O . SER B 1 49 ? -5.469 -18.297 -17.672 1 51.34 49 SER B O 1
ATOM 1373 N N . THR B 1 50 ? -3.562 -18.656 -18.906 1 60.59 50 THR B N 1
ATOM 1374 C CA . THR B 1 50 ? -2.689 -17.797 -18.109 1 60.59 50 THR B CA 1
ATOM 1375 C C . THR B 1 50 ? -3.082 -16.328 -18.266 1 60.59 50 THR B C 1
ATOM 1377 O O . THR B 1 50 ? -3.047 -15.578 -17.297 1 60.59 50 THR B O 1
ATOM 1380 N N . SER B 1 51 ? -3.688 -16.141 -19.484 1 71.12 51 SER B N 1
ATOM 1381 C CA . SER B 1 51 ? -4.062 -14.758 -19.766 1 71.12 51 SER B CA 1
ATOM 1382 C C . SER B 1 51 ? -5.266 -14.336 -18.938 1 71.12 51 SER B C 1
ATOM 1384 O O . SER B 1 51 ? -5.301 -13.227 -18.406 1 71.12 51 SER B O 1
ATOM 1386 N N . GLY B 1 52 ? -6.141 -15.352 -18.875 1 76.19 52 GLY B N 1
ATOM 1387 C CA . GLY B 1 52 ? -7.336 -15.023 -18.109 1 76.19 52 GLY B CA 1
ATOM 1388 C C . GLY B 1 52 ? -7.051 -14.766 -16.641 1 76.19 52 GLY B C 1
ATOM 1389 O O . GLY B 1 52 ? -7.625 -13.852 -16.047 1 76.19 52 GLY B O 1
ATOM 1390 N N . PHE B 1 53 ? -6.086 -15.562 -16.125 1 83 53 PHE B N 1
ATOM 1391 C CA . PHE B 1 53 ? -5.762 -15.398 -14.703 1 83 53 PHE B CA 1
ATOM 1392 C C . PHE B 1 53 ? -5.039 -14.086 -14.461 1 83 53 PHE B C 1
ATOM 1394 O O . PHE B 1 53 ? -5.34 -13.375 -13.5 1 83 53 PHE B O 1
ATOM 1401 N N . ILE B 1 54 ? -4.168 -13.852 -15.336 1 81.5 54 ILE B N 1
ATOM 1402 C CA . ILE B 1 54 ? -3.418 -12.609 -15.203 1 81.5 54 ILE B CA 1
ATOM 1403 C C . ILE B 1 54 ? -4.371 -11.422 -15.305 1 81.5 54 ILE B C 1
ATOM 1405 O O . ILE B 1 54 ? -4.242 -10.453 -14.547 1 81.5 54 ILE B O 1
ATOM 1409 N N . ASP B 1 55 ? -5.301 -11.602 -16.156 1 81.62 55 ASP B N 1
ATOM 1410 C CA . ASP B 1 55 ? -6.305 -10.547 -16.266 1 81.62 55 ASP B CA 1
ATOM 1411 C C . ASP B 1 55 ? -7.094 -10.398 -14.969 1 81.62 55 ASP B C 1
ATOM 1413 O O . ASP B 1 55 ? -7.402 -9.273 -14.547 1 81.62 55 ASP B O 1
ATOM 1417 N N . TYR B 1 56 ? -7.426 -11.43 -14.453 1 85.69 56 TYR B N 1
ATOM 1418 C CA . TYR B 1 56 ? -8.18 -11.398 -13.211 1 85.69 56 TYR B CA 1
ATOM 1419 C C . TYR B 1 56 ? -7.359 -10.773 -12.086 1 85.69 56 TYR B C 1
ATOM 1421 O O . TYR B 1 56 ? -7.883 -10.016 -11.273 1 85.69 56 TYR B O 1
ATOM 1429 N N . VAL B 1 57 ? -6.086 -11.102 -12.023 1 88.19 57 VAL B N 1
ATOM 1430 C CA . VAL B 1 57 ? -5.184 -10.555 -11.016 1 88.19 57 VAL B CA 1
ATOM 1431 C C . VAL B 1 57 ? -5.141 -9.031 -11.133 1 88.19 57 VAL B C 1
ATOM 1433 O O . VAL B 1 57 ? -5.281 -8.32 -10.133 1 88.19 57 VAL B O 1
ATOM 1436 N N . TYR B 1 58 ? -5.098 -8.57 -12.305 1 84.81 58 TYR B N 1
ATOM 1437 C CA . TYR B 1 58 ? -4.949 -7.141 -12.523 1 84.81 58 TYR B CA 1
ATOM 1438 C C . TYR B 1 58 ? -6.273 -6.418 -12.336 1 84.81 58 TYR B C 1
ATOM 1440 O O . TYR B 1 58 ? -6.312 -5.305 -11.797 1 84.81 58 TYR B O 1
ATOM 1448 N N . LYS B 1 59 ? -7.316 -7.059 -12.633 1 83.75 59 LYS B N 1
ATOM 1449 C CA . LYS B 1 59 ? -8.609 -6.379 -12.641 1 83.75 59 LYS B CA 1
ATOM 1450 C C . LYS B 1 59 ? -9.297 -6.48 -11.281 1 83.75 59 LYS B C 1
ATOM 1452 O O . LYS B 1 59 ? -10.008 -5.566 -10.867 1 83.75 59 LYS B O 1
ATOM 1457 N N . GLU B 1 60 ? -9.016 -7.57 -10.617 1 86 60 GLU B N 1
ATOM 1458 C CA . GLU B 1 60 ? -9.789 -7.828 -9.406 1 86 60 GLU B CA 1
ATOM 1459 C C . GLU B 1 60 ? -8.891 -7.91 -8.18 1 86 60 GLU B C 1
ATOM 1461 O O . GLU B 1 60 ? -9.156 -7.266 -7.16 1 86 60 GLU B O 1
ATOM 1466 N N . ILE B 1 61 ? -7.797 -8.602 -8.258 1 91.31 61 ILE B N 1
ATOM 1467 C CA . ILE B 1 61 ? -6.984 -8.914 -7.086 1 91.31 61 ILE B CA 1
ATOM 1468 C C . ILE B 1 61 ? -6.117 -7.707 -6.723 1 91.31 61 ILE B C 1
ATOM 1470 O O . ILE B 1 61 ? -6.078 -7.289 -5.562 1 91.31 61 ILE B O 1
ATOM 1474 N N . LEU B 1 62 ? -5.508 -7.094 -7.688 1 88.75 62 LEU B N 1
ATOM 1475 C CA . LEU B 1 62 ? -4.562 -6.004 -7.461 1 88.75 62 LEU B CA 1
ATOM 1476 C C . LEU B 1 62 ? -5.258 -4.809 -6.82 1 88.75 62 LEU B C 1
ATOM 1478 O O . LEU B 1 62 ? -4.766 -4.254 -5.836 1 88.75 62 LEU B O 1
ATOM 1482 N N . PRO B 1 63 ? -6.465 -4.426 -7.227 1 85.81 63 PRO B N 1
ATOM 1483 C CA . PRO B 1 63 ? -7.133 -3.266 -6.633 1 85.81 63 PRO B CA 1
ATOM 1484 C C . PRO B 1 63 ? -7.438 -3.457 -5.148 1 85.81 63 PRO B C 1
ATOM 1486 O O . PRO B 1 63 ? -7.332 -2.508 -4.367 1 85.81 63 PRO B O 1
ATOM 1489 N N . ILE B 1 64 ? -7.75 -4.598 -4.75 1 90.62 64 ILE B N 1
ATOM 1490 C CA . ILE B 1 64 ? -8.164 -4.801 -3.365 1 90.62 64 ILE B CA 1
ATOM 1491 C C . ILE B 1 64 ? -6.949 -4.727 -2.443 1 90.62 64 ILE B C 1
ATOM 1493 O O . ILE B 1 64 ? -7.082 -4.414 -1.258 1 90.62 64 ILE B O 1
ATOM 1497 N N . CYS B 1 65 ? -5.719 -4.949 -2.988 1 91.69 65 CYS B N 1
ATOM 1498 C CA . CYS B 1 65 ? -4.496 -4.84 -2.205 1 91.69 65 CYS B CA 1
ATOM 1499 C C . CYS B 1 65 ? -4.242 -3.396 -1.783 1 91.69 65 CYS B C 1
ATOM 1501 O O . CYS B 1 65 ? -3.568 -3.146 -0.783 1 91.69 65 CYS B O 1
ATOM 1503 N N . PHE B 1 66 ? -4.801 -2.475 -2.459 1 86.75 66 PHE B N 1
ATOM 1504 C CA . PHE B 1 66 ? -4.574 -1.062 -2.168 1 86.75 66 PHE B CA 1
ATOM 1505 C C . PHE B 1 66 ? -5.762 -0.468 -1.422 1 86.75 66 PHE B C 1
ATOM 1507 O O . PHE B 1 66 ? -5.602 0.464 -0.632 1 86.75 66 PHE B O 1
ATOM 1514 N N . ILE B 1 67 ? -6.949 -0.968 -1.656 1 86.44 67 ILE B N 1
ATOM 1515 C CA . ILE B 1 67 ? -8.164 -0.378 -1.115 1 86.44 67 ILE B CA 1
ATOM 1516 C C . ILE B 1 67 ? -8.422 -0.91 0.293 1 86.44 67 ILE B C 1
ATOM 1518 O O . ILE B 1 67 ? -8.789 -0.152 1.193 1 86.44 67 ILE B O 1
ATOM 1522 N N . VAL B 1 68 ? -8.164 -2.113 0.562 1 92.56 68 VAL B N 1
ATOM 1523 C CA . VAL B 1 68 ? -8.539 -2.781 1.804 1 92.56 68 VAL B CA 1
ATOM 1524 C C . VAL B 1 68 ? -7.82 -2.121 2.982 1 92.56 68 VAL B C 1
ATOM 1526 O O . VAL B 1 68 ? -8.453 -1.787 3.988 1 92.56 68 VAL B O 1
ATOM 1529 N N . PRO B 1 69 ? -6.473 -1.929 2.885 1 92.81 69 PRO B N 1
ATOM 1530 C CA . PRO B 1 69 ? -5.773 -1.334 4.023 1 92.81 69 PRO B CA 1
ATOM 1531 C C . PRO B 1 69 ? -6.242 0.087 4.328 1 92.81 69 PRO B C 1
ATOM 1533 O O . PRO B 1 69 ? -5.961 0.614 5.41 1 92.81 69 PRO B O 1
ATOM 1536 N N . LEU B 1 70 ? -6.895 0.702 3.412 1 88.19 70 LEU B N 1
ATOM 1537 C CA . LEU B 1 70 ? -7.305 2.092 3.572 1 88.19 70 LEU B CA 1
ATOM 1538 C C . LEU B 1 70 ? -8.766 2.184 3.988 1 88.19 70 LEU B C 1
ATOM 1540 O O . LEU B 1 70 ? -9.281 3.275 4.246 1 88.19 70 LEU B O 1
ATOM 1544 N N . GLN B 1 71 ? -9.445 1.116 4.129 1 89.5 71 GLN B N 1
ATOM 1545 C CA . GLN B 1 71 ? -10.859 1.107 4.496 1 89.5 71 GLN B CA 1
ATOM 1546 C C . GLN B 1 71 ? -11.047 1.486 5.961 1 89.5 71 GLN B C 1
ATOM 1548 O O . GLN B 1 71 ? -10.203 1.183 6.801 1 89.5 71 GLN B O 1
ATOM 1553 N N . PRO B 1 72 ? -12.188 2.131 6.27 1 88.31 72 PRO B N 1
ATOM 1554 C CA . PRO B 1 72 ? -12.492 2.475 7.66 1 88.31 72 PRO B CA 1
ATOM 1555 C C . PRO B 1 72 ? -12.578 1.248 8.562 1 88.31 72 PRO B C 1
ATOM 1557 O O . PRO B 1 72 ? -12.32 1.344 9.766 1 88.31 72 PRO B O 1
ATOM 1560 N N . THR B 1 73 ? -12.906 0.1 7.984 1 89.38 73 THR B N 1
ATOM 1561 C CA . THR B 1 73 ? -13.078 -1.116 8.773 1 89.38 73 THR B CA 1
ATOM 1562 C C . THR B 1 73 ? -11.727 -1.764 9.07 1 89.38 73 THR B C 1
ATOM 1564 O O . THR B 1 73 ? -11.641 -2.662 9.906 1 89.38 73 THR B O 1
ATOM 1567 N N . PHE B 1 74 ? -10.719 -1.284 8.461 1 93.12 74 PHE B N 1
ATOM 1568 C CA . PHE B 1 74 ? -9.383 -1.8 8.727 1 93.12 74 PHE B CA 1
ATOM 1569 C C . PHE B 1 74 ? -8.758 -1.097 9.922 1 93.12 74 PHE B C 1
ATOM 1571 O O . PHE B 1 74 ? -8.164 -0.025 9.781 1 93.12 74 PHE B O 1
ATOM 1578 N N . ASP B 1 75 ? -8.867 -1.751 11.078 1 92.69 75 ASP B N 1
ATOM 1579 C CA . ASP B 1 75 ? -8.461 -1.15 12.352 1 92.69 75 ASP B CA 1
ATOM 1580 C C . ASP B 1 75 ? -7.051 -1.593 12.734 1 92.69 75 ASP B C 1
ATOM 1582 O O . ASP B 1 75 ? -6.84 -2.744 13.125 1 92.69 75 ASP B O 1
ATOM 1586 N N . LEU B 1 76 ? -6.125 -0.655 12.695 1 89.38 76 LEU B N 1
ATOM 1587 C CA . LEU B 1 76 ? -4.719 -0.929 12.969 1 89.38 76 LEU B CA 1
ATOM 1588 C C . LEU B 1 76 ? -4.473 -1.087 14.461 1 89.38 76 LEU B C 1
ATOM 1590 O O . LEU B 1 76 ? -3.359 -1.411 14.883 1 89.38 76 LEU B O 1
ATOM 1594 N N . ASN B 1 77 ? -5.461 -0.936 15.234 1 89.81 77 ASN B N 1
ATOM 1595 C CA . ASN B 1 77 ? -5.34 -1.171 16.672 1 89.81 77 ASN B CA 1
ATOM 1596 C C . ASN B 1 77 ? -5.562 -2.639 17.016 1 89.81 77 ASN B C 1
ATOM 1598 O O . ASN B 1 77 ? -5.309 -3.059 18.141 1 89.81 77 ASN B O 1
ATOM 1602 N N . GLU B 1 78 ? -5.965 -3.416 16.031 1 87.69 78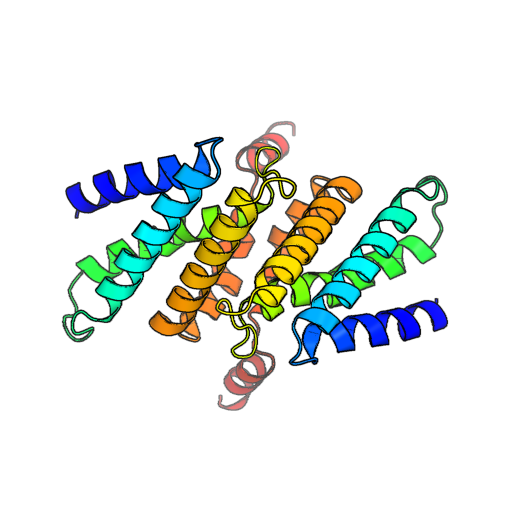 GLU B N 1
ATOM 1603 C CA . GLU B 1 78 ? -6.164 -4.852 16.203 1 87.69 78 GLU B CA 1
ATOM 1604 C C . GLU B 1 78 ? -4.98 -5.645 15.664 1 87.69 78 GLU B C 1
ATOM 1606 O O . GLU B 1 78 ? -4.523 -5.391 14.547 1 87.69 78 GLU B O 1
ATOM 1611 N N . GLY B 1 79 ? -4.531 -6.672 16.422 1 87.81 79 GLY B N 1
ATOM 1612 C CA . GLY B 1 79 ? -3.395 -7.484 16.016 1 87.81 79 GLY B CA 1
ATOM 1613 C C . GLY B 1 79 ? -3.605 -8.195 14.695 1 87.81 79 GLY B C 1
ATOM 1614 O O . GLY B 1 79 ? -2.67 -8.344 13.906 1 87.81 79 GLY B O 1
ATOM 1615 N N . GLN B 1 80 ? -4.906 -8.562 14.422 1 92.31 80 GLN B N 1
ATOM 1616 C CA . GLN B 1 80 ? -5.203 -9.305 13.203 1 92.31 80 GLN B CA 1
ATOM 1617 C C . GLN B 1 80 ? -4.988 -8.438 11.969 1 92.31 80 GLN B C 1
ATOM 1619 O O . GLN B 1 80 ? -4.656 -8.953 10.898 1 92.31 80 GLN B O 1
ATOM 1624 N N . ALA B 1 81 ? -5.113 -7.188 12.133 1 94.06 81 ALA B N 1
ATOM 1625 C CA . ALA B 1 81 ? -4.93 -6.254 11.023 1 94.06 81 ALA B CA 1
ATOM 1626 C C . ALA B 1 81 ? -3.479 -6.25 10.547 1 94.06 81 ALA B C 1
ATOM 1628 O O . ALA B 1 81 ? -3.211 -6.254 9.344 1 94.06 81 ALA B O 1
ATOM 1629 N N . TYR B 1 82 ? -2.529 -6.332 11.492 1 92.94 82 TYR B N 1
ATOM 1630 C CA . TYR B 1 82 ? -1.113 -6.344 11.141 1 92.94 82 TYR B CA 1
ATOM 1631 C C . TYR B 1 82 ? -0.762 -7.594 10.336 1 92.94 82 TYR B C 1
ATOM 1633 O O . TYR B 1 82 ? -0.03 -7.516 9.344 1 92.94 82 TYR B O 1
ATOM 1641 N N . LEU B 1 83 ? -1.333 -8.727 10.805 1 93.38 83 LEU B N 1
ATOM 1642 C CA . LEU B 1 83 ? -1.08 -9.969 10.086 1 93.38 83 LEU B CA 1
ATOM 1643 C C . LEU B 1 83 ? -1.66 -9.906 8.672 1 93.38 83 LEU B C 1
ATOM 1645 O O . LEU B 1 83 ? -1.043 -10.383 7.723 1 93.38 83 LEU B O 1
ATOM 1649 N N . CYS B 1 84 ? -2.822 -9.266 8.555 1 96.38 84 CYS B N 1
ATOM 1650 C CA . CYS B 1 84 ? -3.447 -9.086 7.25 1 96.38 84 CYS B CA 1
ATOM 1651 C C . CYS B 1 84 ? -2.588 -8.219 6.348 1 96.38 84 CYS B C 1
ATOM 1653 O O . CYS B 1 84 ? -2.406 -8.523 5.168 1 96.38 84 CYS B O 1
ATOM 1655 N N . LEU B 1 85 ? -1.977 -7.188 6.859 1 96.19 85 LEU B N 1
ATOM 1656 C CA . LEU B 1 85 ? -1.095 -6.305 6.098 1 96.19 85 LEU B CA 1
ATOM 1657 C C . LEU B 1 85 ? 0.104 -7.078 5.555 1 96.19 85 LEU B C 1
ATOM 1659 O O . LEU B 1 85 ? 0.5 -6.883 4.402 1 96.19 85 LEU B O 1
ATOM 1663 N N . GLY B 1 86 ? 0.601 -7.895 6.383 1 95.94 86 GLY B N 1
ATOM 1664 C CA . GLY B 1 86 ? 1.706 -8.734 5.953 1 95.94 86 GLY B CA 1
ATOM 1665 C C . GLY B 1 86 ? 1.364 -9.609 4.758 1 95.94 86 GLY B C 1
ATOM 1666 O O . GLY B 1 86 ? 2.176 -9.758 3.842 1 95.94 86 GLY B O 1
ATOM 1667 N N . GLU B 1 87 ? 0.197 -10.109 4.762 1 97.06 87 GLU B N 1
ATOM 1668 C CA . GLU B 1 87 ? -0.224 -10.969 3.654 1 97.06 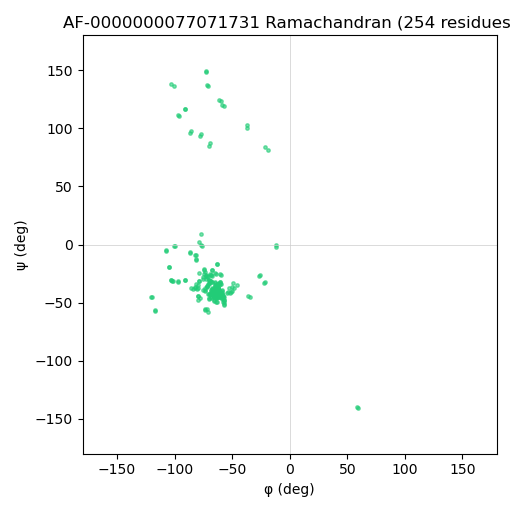87 GLU B CA 1
ATOM 1669 C C . GLU B 1 87 ? -0.393 -10.164 2.369 1 97.06 87 GLU B C 1
ATOM 1671 O O . GLU B 1 87 ? -0.041 -10.633 1.285 1 97.06 87 GLU B O 1
ATOM 1676 N N . ILE B 1 88 ? -0.979 -9.016 2.502 1 97.31 88 ILE B N 1
ATOM 1677 C CA . ILE B 1 88 ? -1.169 -8.141 1.348 1 97.31 88 ILE B CA 1
ATOM 1678 C C . ILE B 1 88 ? 0.183 -7.816 0.717 1 97.31 88 ILE B C 1
ATOM 1680 O O . ILE B 1 88 ? 0.355 -7.945 -0.498 1 97.31 88 ILE B O 1
ATOM 1684 N N . VAL B 1 89 ? 1.144 -7.504 1.545 1 95.62 89 VAL B N 1
ATOM 1685 C CA . VAL B 1 89 ? 2.471 -7.156 1.046 1 95.62 89 VAL B CA 1
ATOM 1686 C C . VAL B 1 89 ? 3.123 -8.391 0.419 1 95.62 89 VAL B C 1
ATOM 1688 O O . VAL B 1 89 ? 3.754 -8.289 -0.637 1 95.62 89 VAL B O 1
ATOM 1691 N N . SER B 1 90 ? 2.984 -9.523 1.032 1 95.62 90 SER B N 1
ATOM 1692 C CA . SER B 1 90 ? 3.537 -10.766 0.501 1 95.62 90 SER B CA 1
ATOM 1693 C C . SER B 1 90 ? 2.957 -11.086 -0.872 1 95.62 90 SER B C 1
ATOM 1695 O O . SER B 1 90 ? 3.67 -11.562 -1.757 1 95.62 90 SER B O 1
ATOM 1697 N N . LEU B 1 91 ? 1.707 -10.867 -0.978 1 95.25 91 LEU B N 1
ATOM 1698 C CA . LEU B 1 91 ? 1.051 -11.094 -2.26 1 95.25 91 LEU B CA 1
ATOM 1699 C C . LEU B 1 91 ? 1.6 -10.156 -3.328 1 95.25 91 LEU B C 1
ATOM 1701 O O . LEU B 1 91 ? 1.911 -10.586 -4.441 1 95.25 91 LEU B O 1
ATOM 1705 N N . LEU B 1 92 ? 1.727 -8.898 -2.971 1 91.56 92 LEU B N 1
ATOM 1706 C CA . LEU B 1 92 ? 2.26 -7.914 -3.906 1 91.56 92 LEU B CA 1
ATOM 1707 C C . LEU B 1 92 ? 3.686 -8.273 -4.316 1 91.56 92 LEU B C 1
ATOM 1709 O O . LEU B 1 92 ? 4.035 -8.188 -5.496 1 91.56 92 LEU B O 1
ATOM 1713 N N . LYS B 1 93 ? 4.434 -8.695 -3.412 1 91.44 93 LYS B N 1
ATOM 1714 C CA . LYS B 1 93 ? 5.801 -9.117 -3.713 1 91.44 93 LYS B CA 1
ATOM 1715 C C . LYS B 1 93 ? 5.809 -10.32 -4.648 1 91.44 93 LYS B C 1
ATOM 1717 O O . LYS B 1 93 ? 6.648 -10.414 -5.547 1 91.44 93 LYS B O 1
ATOM 1722 N N . GLU B 1 94 ? 4.922 -11.18 -4.359 1 91.94 94 GLU B N 1
ATOM 1723 C CA . GLU B 1 94 ? 4.816 -12.352 -5.223 1 91.94 94 GLU B CA 1
ATOM 1724 C C . GLU B 1 94 ? 4.469 -11.953 -6.652 1 91.94 94 GLU B C 1
ATOM 1726 O O . GLU B 1 94 ? 5.012 -12.508 -7.609 1 91.94 94 GLU B O 1
ATOM 1731 N N . LEU B 1 95 ? 3.562 -11.023 -6.758 1 89.06 95 LEU B N 1
ATOM 1732 C CA . LEU B 1 95 ? 3.186 -10.539 -8.078 1 89.06 95 LEU B CA 1
ATOM 1733 C C . LEU B 1 95 ? 4.379 -9.906 -8.789 1 89.06 95 LEU B C 1
ATOM 1735 O O . LEU B 1 95 ? 4.582 -10.117 -9.984 1 89.06 95 LEU B O 1
ATOM 1739 N N . VAL B 1 96 ? 5.129 -9.188 -8 1 85.06 96 VAL B N 1
ATOM 1740 C CA . VAL B 1 96 ? 6.328 -8.57 -8.547 1 85.06 96 VAL B CA 1
ATOM 1741 C C . VAL B 1 96 ? 7.312 -9.648 -8.984 1 85.06 96 VAL B C 1
ATOM 1743 O O . VAL B 1 96 ? 7.922 -9.547 -10.055 1 85.06 96 VAL B O 1
ATOM 1746 N N . THR B 1 97 ? 7.449 -10.617 -8.164 1 85.62 97 THR B N 1
ATOM 1747 C CA . THR B 1 97 ? 8.375 -11.711 -8.445 1 85.62 97 THR B CA 1
ATOM 1748 C C . THR B 1 97 ? 7.941 -12.492 -9.688 1 85.62 97 THR B C 1
ATOM 1750 O O . THR B 1 97 ? 8.773 -12.852 -10.516 1 85.62 97 THR B O 1
ATOM 1753 N N . GLN B 1 98 ? 6.672 -12.688 -9.891 1 83.94 98 GLN B N 1
ATOM 1754 C CA . GLN B 1 98 ? 6.133 -13.531 -10.953 1 83.94 98 GLN B CA 1
ATOM 1755 C C . GLN B 1 98 ? 6.086 -12.773 -12.273 1 83.94 98 GLN B C 1
ATOM 1757 O O . GLN B 1 98 ? 6.293 -13.359 -13.344 1 83.94 98 GLN B O 1
ATOM 1762 N N . ARG B 1 99 ? 5.781 -11.523 -12.219 1 81.12 99 ARG B N 1
ATOM 1763 C CA . ARG B 1 99 ? 5.578 -10.773 -13.453 1 81.12 99 ARG B CA 1
ATOM 1764 C C . ARG B 1 99 ? 6.738 -9.812 -13.703 1 81.12 99 ARG B C 1
ATOM 1766 O O . ARG B 1 99 ? 6.832 -9.211 -14.781 1 81.12 99 ARG B O 1
ATOM 1773 N N . GLY B 1 100 ? 7.562 -9.805 -12.758 1 77.62 100 GLY B N 1
ATOM 1774 C CA . GLY B 1 100 ? 8.742 -8.969 -12.891 1 77.62 100 GLY B CA 1
ATOM 1775 C C . GLY B 1 100 ? 8.406 -7.504 -13.109 1 77.62 100 GLY B C 1
ATOM 1776 O O . GLY B 1 100 ? 7.484 -6.973 -12.484 1 77.62 100 GLY B O 1
ATOM 1777 N N . GLU B 1 101 ? 9.203 -6.969 -13.977 1 73.31 101 GLU B N 1
ATOM 1778 C CA . GLU B 1 101 ? 9.094 -5.539 -14.258 1 73.31 101 GLU B CA 1
ATOM 1779 C C . GLU B 1 101 ? 7.789 -5.219 -14.984 1 73.31 101 GLU B C 1
ATOM 1781 O O . GLU B 1 101 ? 7.293 -4.094 -14.906 1 73.31 101 GLU B O 1
ATOM 1786 N N . GLU B 1 102 ? 7.273 -6.211 -15.688 1 74.56 102 GLU B N 1
ATOM 1787 C CA . GLU B 1 102 ? 6.016 -5.992 -16.406 1 74.56 102 GLU B CA 1
ATOM 1788 C C . GLU B 1 102 ? 4.891 -5.637 -15.43 1 74.56 102 GLU B C 1
ATOM 1790 O O . GLU B 1 102 ? 4.004 -4.848 -15.766 1 74.56 102 GLU B O 1
ATOM 1795 N N . PHE B 1 103 ? 4.984 -6.191 -14.344 1 78.06 103 PHE B N 1
ATOM 1796 C CA . PHE B 1 103 ? 3.971 -5.895 -13.344 1 78.06 103 PHE B CA 1
ATOM 1797 C C . PHE B 1 103 ? 4.086 -4.453 -12.859 1 78.06 103 PHE B C 1
ATOM 1799 O O . PHE B 1 103 ? 3.082 -3.75 -12.742 1 78.06 103 PHE B O 1
ATOM 1806 N N . LEU B 1 104 ? 5.223 -4.145 -12.633 1 72.25 104 LEU B N 1
ATOM 1807 C CA . LEU B 1 104 ? 5.449 -2.777 -12.18 1 72.25 104 LEU B CA 1
ATOM 1808 C C . LEU B 1 104 ? 5.035 -1.774 -13.25 1 72.25 104 LEU B C 1
ATOM 1810 O O . LEU B 1 104 ? 4.473 -0.722 -12.938 1 72.25 104 LEU B O 1
ATOM 1814 N N . LEU B 1 105 ? 5.238 -2.189 -14.516 1 68.25 105 LEU B N 1
ATOM 1815 C CA . LEU B 1 105 ? 4.84 -1.344 -15.641 1 68.25 105 LEU B CA 1
ATOM 1816 C C . LEU B 1 105 ? 3.322 -1.262 -15.75 1 68.25 105 LEU B C 1
ATOM 1818 O O . LEU B 1 105 ? 2.768 -0.182 -15.969 1 68.25 105 LEU B O 1
ATOM 1822 N N . TYR B 1 106 ? 2.678 -2.371 -15.664 1 74.12 106 TYR B N 1
ATOM 1823 C CA . TYR B 1 106 ? 1.219 -2.406 -15.68 1 74.12 106 TYR B CA 1
ATOM 1824 C C . TYR B 1 106 ? 0.641 -1.553 -14.555 1 74.12 106 TYR B C 1
ATOM 1826 O O . TYR B 1 106 ? -0.289 -0.773 -14.781 1 74.12 106 TYR B O 1
ATOM 1834 N N . LEU B 1 107 ? 1.1 -1.787 -13.383 1 72 107 LEU B N 1
ATOM 1835 C CA . LEU B 1 107 ? 0.652 -1.021 -12.227 1 72 107 LEU B CA 1
ATOM 1836 C C . LEU B 1 107 ? 0.754 0.478 -12.492 1 72 107 LEU B C 1
ATOM 1838 O O . LEU B 1 107 ? -0.185 1.228 -12.219 1 72 107 LEU B O 1
ATOM 1842 N N . GLN B 1 108 ? 1.773 0.729 -13.086 1 63.91 108 GLN B N 1
ATOM 1843 C CA . GLN B 1 108 ? 2.086 2.139 -13.297 1 63.91 108 GLN B CA 1
ATOM 1844 C C . GLN B 1 108 ? 1.303 2.705 -14.484 1 63.91 108 GLN B C 1
ATOM 1846 O O . GLN B 1 108 ? 0.831 3.842 -14.43 1 63.91 108 GLN B O 1
ATOM 1851 N N . SER B 1 109 ? 1.102 1.962 -15.562 1 63.56 109 SER B N 1
ATOM 1852 C CA . SER B 1 109 ? 0.595 2.484 -16.828 1 63.56 109 SER B CA 1
ATOM 1853 C C . SER B 1 109 ? -0.91 2.27 -16.953 1 63.56 109 SER B C 1
ATOM 1855 O O . SER B 1 109 ? -1.598 3.033 -17.641 1 63.56 109 SER B O 1
ATOM 1857 N N . GLN B 1 110 ? -1.458 1.243 -16.406 1 65.88 110 GLN B N 1
ATOM 1858 C CA . GLN B 1 110 ? -2.846 0.866 -16.656 1 65.88 110 GLN B CA 1
ATOM 1859 C C . GLN B 1 110 ? -3.674 0.945 -15.383 1 65.88 110 GLN B C 1
ATOM 1861 O O . GLN B 1 110 ? -4.672 1.665 -15.328 1 65.88 110 GLN B O 1
ATOM 1866 N N . TYR B 1 111 ? -3.295 0.274 -14.422 1 64.19 111 TYR B N 1
ATOM 1867 C CA . TYR B 1 111 ? -4.164 0.056 -13.266 1 64.19 111 TYR B CA 1
ATOM 1868 C C . TYR B 1 111 ? -4.301 1.328 -12.438 1 64.19 111 TYR B C 1
ATOM 1870 O O . TYR B 1 111 ? -5.418 1.774 -12.156 1 64.19 111 TYR B O 1
ATOM 1878 N N . LEU B 1 112 ? -3.295 1.794 -12.078 1 59.88 112 LEU B N 1
ATOM 1879 C CA . LEU B 1 112 ? -3.33 2.893 -11.125 1 59.88 112 LEU B CA 1
ATOM 1880 C C . LEU B 1 112 ? -4.07 4.094 -11.703 1 59.88 112 LEU B C 1
ATOM 1882 O O . LEU B 1 112 ? -4.859 4.738 -11.008 1 59.88 112 LEU B O 1
ATOM 1886 N N . PRO B 1 113 ? -3.973 4.359 -12.969 1 52.81 113 PRO B N 1
ATOM 1887 C CA . PRO B 1 113 ? -4.805 5.398 -13.578 1 52.81 113 PRO B CA 1
ATOM 1888 C C . PRO B 1 113 ? -6.289 5.035 -13.594 1 52.81 113 PRO B C 1
ATOM 1890 O O . PRO B 1 113 ? -7.145 5.922 -13.547 1 52.81 113 PRO B O 1
ATOM 1893 N N . SER B 1 114 ? -6.637 3.787 -13.719 1 54.19 114 SER B N 1
ATOM 1894 C CA . SER B 1 114 ? -8.016 3.314 -13.812 1 54.19 114 SER B CA 1
ATOM 1895 C C . SER B 1 114 ? -8.719 3.396 -12.461 1 54.19 114 SER B C 1
ATOM 1897 O O . SER B 1 114 ? -9.953 3.373 -12.398 1 54.19 114 SER B O 1
ATOM 1899 N N . LEU B 1 115 ? -8.062 3.123 -11.414 1 51.5 115 LEU B N 1
ATOM 1900 C CA . LEU B 1 115 ? -8.664 3.209 -10.086 1 51.5 115 LEU B CA 1
ATOM 1901 C C . LEU B 1 115 ? -9.383 4.539 -9.906 1 51.5 115 LEU B C 1
ATOM 1903 O O . LEU B 1 115 ? -10.344 4.633 -9.133 1 51.5 115 LEU B O 1
ATOM 1907 N N . MET B 1 116 ? -8.992 5.668 -10.453 1 46.72 116 MET B N 1
ATOM 1908 C CA . MET B 1 116 ? -9.422 7.047 -10.25 1 46.72 116 MET B CA 1
ATOM 1909 C C . MET B 1 116 ? -10.773 7.301 -10.906 1 46.72 116 MET B C 1
ATOM 1911 O O . MET B 1 116 ? -11.32 8.398 -10.82 1 46.72 116 MET B O 1
ATOM 1915 N N . ILE B 1 117 ? -11.133 6.629 -11.93 1 41.75 117 ILE B N 1
ATOM 1916 C CA . ILE B 1 117 ? -12.367 7.109 -12.531 1 41.75 117 ILE B CA 1
ATOM 1917 C C . ILE B 1 117 ? -13.547 6.797 -11.602 1 41.75 117 ILE B C 1
ATOM 1919 O O . ILE B 1 117 ? -13.859 5.629 -11.359 1 41.75 117 ILE B O 1
ATOM 1923 N N . PRO B 1 118 ? -13.711 7.672 -10.727 1 44.38 118 PRO B N 1
ATOM 1924 C CA . PRO B 1 118 ? -15.047 7.473 -10.156 1 44.38 118 PRO B CA 1
ATOM 1925 C C . PRO B 1 118 ? -16.078 7.043 -11.195 1 44.38 118 PRO B C 1
ATOM 1927 O O . PRO B 1 118 ? -16.141 7.621 -12.281 1 44.38 118 PRO B O 1
ATOM 1930 N N . THR B 1 119 ? -16.281 5.809 -11.164 1 38.44 119 THR B N 1
ATOM 1931 C CA . THR B 1 119 ? -17.406 5.527 -12.055 1 38.44 119 THR B CA 1
ATOM 1932 C C . THR B 1 119 ? -18.438 6.648 -11.992 1 38.44 119 THR B C 1
ATOM 1934 O O . THR B 1 119 ? -19.047 6.992 -13.008 1 38.44 119 THR B O 1
ATOM 1937 N N . ASP B 1 120 ? -18.812 7.164 -10.875 1 34.16 120 ASP B N 1
ATOM 1938 C CA . ASP B 1 120 ? -19.938 8.094 -10.812 1 34.16 120 ASP B CA 1
ATOM 1939 C C . ASP B 1 120 ? -19.516 9.5 -11.234 1 34.16 120 ASP B C 1
ATOM 1941 O O . ASP B 1 120 ? -20.312 10.25 -11.797 1 34.16 120 ASP B O 1
ATOM 1945 N N . ILE B 1 121 ? -18.547 10.055 -10.82 1 34.94 121 ILE B N 1
ATOM 1946 C CA . ILE B 1 121 ? -18.328 11.461 -11.164 1 34.94 121 ILE B CA 1
ATOM 1947 C C . ILE B 1 121 ? -17.922 11.578 -12.633 1 34.94 121 ILE B C 1
ATOM 1949 O O . ILE B 1 121 ? -18.203 12.594 -13.273 1 34.94 121 ILE B O 1
ATOM 1953 N N . GLY B 1 122 ? -17.281 10.703 -13.352 1 34.94 122 GLY B N 1
ATOM 1954 C CA . GLY B 1 122 ? -17.484 10.719 -14.789 1 34.94 122 GLY B CA 1
ATOM 1955 C C . GLY B 1 122 ? -18.938 10.758 -15.203 1 34.94 122 GLY B C 1
ATOM 1956 O O . GLY B 1 122 ? -19.281 11.289 -16.266 1 34.94 122 GLY B O 1
ATOM 1957 N N . GLN B 1 123 ? -19.75 10.094 -14.508 1 34.88 123 GLN B N 1
ATOM 1958 C CA . GLN B 1 123 ? -21.141 10.289 -14.906 1 34.88 123 GLN B CA 1
ATOM 1959 C C . GLN B 1 123 ? -21.641 11.68 -14.523 1 34.88 123 GLN B C 1
ATOM 1961 O O . GLN B 1 123 ? -22.516 12.242 -15.18 1 34.88 123 GLN B O 1
ATOM 1966 N N . VAL B 1 124 ? -21.297 12.344 -13.484 1 34.88 124 VAL B N 1
ATOM 1967 C CA . VAL B 1 124 ? -21.969 13.602 -13.156 1 34.88 124 VAL B CA 1
ATOM 1968 C C . VAL B 1 124 ? -21.375 14.734 -13.984 1 34.88 124 VAL B C 1
ATOM 1970 O O . VAL B 1 124 ? -22.094 15.625 -14.445 1 34.88 124 VAL B O 1
ATOM 1973 N N . LEU B 1 125 ? -20.109 14.742 -14.312 1 34.72 125 LEU B N 1
ATOM 1974 C CA . LEU B 1 125 ? -19.766 15.914 -15.117 1 34.72 125 LEU B CA 1
ATOM 1975 C C . LEU B 1 125 ? -20.422 15.844 -16.5 1 34.72 125 LEU B C 1
ATOM 1977 O O . LEU B 1 125 ? -20.406 16.828 -17.234 1 34.72 125 LEU B O 1
ATOM 1981 N N . ILE B 1 126 ? -20.594 14.602 -17.047 1 33.06 126 ILE B N 1
ATOM 1982 C CA . ILE B 1 126 ? -21.234 14.789 -18.359 1 33.06 126 ILE B CA 1
ATOM 1983 C C . ILE B 1 126 ? -22.688 15.211 -18.156 1 33.06 126 ILE B C 1
ATOM 1985 O O . ILE B 1 126 ? -23.359 15.602 -19.109 1 33.06 126 ILE B O 1
ATOM 1989 N N . ILE B 1 127 ? -23.391 14.883 -17.109 1 28.67 127 ILE B N 1
ATOM 1990 C CA . ILE B 1 127 ? -24.797 15.219 -17.266 1 28.67 127 ILE B CA 1
ATOM 1991 C C . ILE B 1 127 ? -24.984 16.734 -17.219 1 28.67 127 ILE B C 1
ATOM 1993 O O . ILE B 1 127 ? -25.734 17.312 -18 1 28.67 127 ILE B O 1
ATOM 1997 N N . ASP B 1 128 ? -24.578 17.5 -16.109 1 31.28 128 ASP B N 1
ATOM 1998 C CA . ASP B 1 128 ? -25.328 18.75 -16.047 1 31.28 128 ASP B CA 1
ATOM 1999 C C . ASP B 1 128 ? -24.812 19.766 -17.062 1 31.28 128 ASP B C 1
ATOM 2001 O O . ASP B 1 128 ? -25.328 20.875 -17.156 1 31.28 128 ASP B O 1
ATOM 2005 N N . SER B 1 129 ? -23.906 19.5 -18.031 1 22.81 129 SER B N 1
ATOM 2006 C CA . SER B 1 129 ? -24.25 20.562 -18.984 1 22.81 129 SER B CA 1
ATOM 2007 C C . SER B 1 129 ? -25.516 20.219 -19.766 1 22.81 129 SER B C 1
ATOM 2009 O O . SER B 1 129 ? -25.781 19.047 -20.031 1 22.81 129 SER B O 1
#

pLDDT: mean 77.38, std 20.85, range [22.81, 97.69]

Radius of gyration: 19.44 Å; Cα contacts (8 Å, |Δi|>4): 236; chains: 2; bounding box: 44×55×50 Å

Foldseek 3Di:
DVVVVVVLVVLLCQLQPPLDLLSNQVSLLVLLVVLLVLLPPPPPPPPPVNVVVVVCCLPRVLVSLPVVCVDPSQDPVDPSSVSSPVSSVSSVVSVCVRCPVVVVVCCVPPRVVVSPPPPVVVVVVVPPD/DVVVVVVLVVLLCQLQPPLDLLSNQVSLLVLLVVLVVLLPPPPPPPPPVNVVVVVCCLPRVLVSLPVRCVDPSQDPVDPSSVSSNVSSVSSVVSVCVRCPVVVVVCCVPPRVVVVPPPPPVVVVVVPPD

Organism: Amphimedon queenslandica (NCBI:txid400682)